Protein AF-A0A4Y2S931-F1 (afdb_monomer_lite)

Secondary structure (DSSP, 8-state):
-EE--BS-SS-EEETTEE-S-TT-BPPPEE--BT-EEEES--EEETTTTEEEPPEEEE---B-TTSPBP-B-TTS------TT----HHHHHHHHHHHHHHHHHHHHHHHHHHHHHHHHHHHHHHHHHHHHHHHHHHHHHHHHHHHHHHHHHHTS---HHHHHHHHHHHHHHHHHHHHHHHHHHHHHHHHHHHHHHHHHHHHHHHHHHHHHHHHHHHHHHHHHHHHHHHHHHHHHHHHHHHHHHHHHHHHHHHHHHHHHHHHHHHHHHHHHHHHHHHHHHHHHHHHHHHHHHHHHHHHHHHHHHHHHHHHHHHHHHHHHHHHHHHHTT--

InterPro domains:
  IPR000253 Forkhead-associated (FHA) domain [PF00498] (1-40)
  IPR000253 Forkhead-associated (FHA) domain [PS50006] (1-19)
  IPR008984 SMAD/FHA domain superfamily [SSF49879] (1-45)
  IPR051176 Centrosomal and Immune Signaling Modulators [PTHR15715] (1-301)
  IPR060406 SLMAP-like, first coiled-coil [PF27557] (89-156)
  IPR060407 Sarcolemmal membrane-associated protein, first coiled-coil [cd21911] (89-151)

Sequence (330 aa):
FYLQDTKSSNGTFVNNQRLSKSSEESPPREVCSGDIVQFGVDVVENSRKVVHGCIVATLKLYLPDGKEAKASPTTAVVPLSPETSISSQELYQLSQYLQEALHREQILENKLGTLQKVVANTQDESDIGWKALIEEDRLLSRIETLESQLQTCGKNVTEEKLKDDVLKLQEDKDKYQMAAKESLRKILQEKLEAIRKVQELENSLSNTENESSHLLEANQKKEQEILLLLEKASEHEKEISNLTKKLQEVEEKYLDLQSQNAEEKLTLENNAEEMRKEEQILSTKIEALKAENDFAKEQLSAMKGNKAVLLLLVYNYNLHHLFFLFDNLK

Foldseek 3Di:
DWDKDPQAQQFKDKQNHTQDPHRDIGDTDDDFQFIKIKAGQWDQDPVPRDIDHIDIDGDFDADPVRHTGDHDPVRDPDDDDPPPDPPPVNVVVVVVVVVVVVVVVVVVVVVVVVVVVVVVVVVVVVVVVVVVVVVVVVVVVVVVVVVVVVVVVVDPDDPVNVVVVVVVVVVVVVVVVVVVVVVVVVVVVVVVVVVVVVVVVVVVVVVVVVVVVVVVVVVVVVVVVVVVVVVVVVVVVVVVVVVVVVVVVVVVVVVVVVVVVVVVVVVVVVVVVVVVVVVVVVVVVVVVVVVVVVVVVVVVVVVVVVVVVVVVVVVVVVVVVVVVVVVPPD

Structure (mmCIF, N/CA/C/O backbone):
data_AF-A0A4Y2S931-F1
#
_entry.id   AF-A0A4Y2S931-F1
#
loop_
_atom_site.group_PDB
_atom_site.id
_atom_site.type_symbol
_atom_site.label_atom_id
_atom_site.label_alt_id
_atom_site.label_comp_id
_atom_site.label_asym_id
_atom_site.label_entity_id
_atom_site.label_seq_id
_atom_site.pdbx_PDB_ins_code
_atom_site.Cartn_x
_atom_site.Cartn_y
_atom_site.Cartn_z
_atom_site.occupancy
_atom_site.B_iso_or_equiv
_atom_site.auth_seq_id
_atom_site.auth_comp_id
_atom_site.auth_asym_id
_atom_site.auth_atom_id
_atom_site.pdbx_PDB_model_num
ATOM 1 N N . PHE A 1 1 ? -11.048 3.647 -33.768 1.00 89.81 1 PHE A N 1
ATOM 2 C CA . PHE A 1 1 ? -11.351 2.391 -33.045 1.00 89.81 1 PHE A CA 1
ATOM 3 C C . PHE A 1 1 ? -12.646 2.600 -32.284 1.00 89.81 1 PHE A C 1
ATOM 5 O O . PHE A 1 1 ? -12.948 3.745 -31.974 1.00 89.81 1 PHE A O 1
ATOM 12 N N . TYR A 1 2 ? -13.413 1.546 -32.004 1.00 91.62 2 TYR A N 1
ATOM 13 C CA . TYR A 1 2 ? -14.693 1.674 -31.302 1.00 91.62 2 TYR A CA 1
ATOM 14 C C . TYR A 1 2 ? -14.755 0.732 -30.105 1.00 91.62 2 TYR A C 1
ATOM 16 O O . TYR A 1 2 ? -14.261 -0.391 -30.179 1.00 91.62 2 TYR A O 1
ATOM 24 N N . LEU A 1 3 ? -15.379 1.200 -29.027 1.00 92.56 3 LEU A N 1
ATOM 25 C CA . LEU A 1 3 ? -15.727 0.417 -27.850 1.00 92.56 3 LEU A CA 1
ATOM 26 C C . LEU A 1 3 ? -17.250 0.399 -27.703 1.00 92.56 3 LEU A C 1
ATOM 28 O O . LEU A 1 3 ? -17.909 1.427 -27.862 1.00 92.56 3 LEU A O 1
ATOM 32 N N . GLN A 1 4 ? -17.807 -0.770 -27.406 1.00 93.75 4 GLN A N 1
ATOM 33 C CA . GLN A 1 4 ? -19.241 -0.951 -27.222 1.00 93.75 4 GLN A CA 1
ATOM 34 C C . GLN A 1 4 ? -19.497 -1.786 -25.968 1.00 93.75 4 GLN A C 1
ATOM 36 O O . GLN A 1 4 ? -18.900 -2.849 -25.792 1.00 93.75 4 GLN A O 1
ATOM 41 N N . ASP A 1 5 ? -20.388 -1.305 -25.105 1.00 94.31 5 ASP A N 1
ATOM 42 C CA . ASP A 1 5 ? -20.883 -2.066 -23.965 1.00 94.31 5 ASP A CA 1
ATOM 43 C C . ASP A 1 5 ? -21.939 -3.071 -24.441 1.00 94.31 5 ASP A C 1
ATOM 45 O O . ASP A 1 5 ? -22.955 -2.690 -25.025 1.00 94.31 5 ASP A O 1
ATOM 49 N N . THR A 1 6 ? -21.707 -4.355 -24.176 1.00 92.50 6 THR A N 1
ATOM 50 C CA . THR A 1 6 ? -22.569 -5.472 -24.586 1.00 92.50 6 THR A CA 1
ATOM 51 C C . THR A 1 6 ? -23.492 -5.936 -23.452 1.00 92.50 6 THR A C 1
ATOM 53 O O . THR A 1 6 ? -23.563 -7.122 -23.138 1.00 92.50 6 THR A O 1
ATOM 56 N N . LYS A 1 7 ? -24.242 -4.996 -22.854 1.00 90.94 7 LYS A N 1
ATOM 57 C CA . LYS A 1 7 ? -25.203 -5.231 -21.751 1.00 90.94 7 LYS A CA 1
ATOM 58 C C . LYS A 1 7 ? -24.528 -5.637 -20.440 1.00 90.94 7 LYS A C 1
ATOM 60 O O . LYS A 1 7 ? -24.978 -6.548 -19.744 1.00 90.94 7 LYS A O 1
ATOM 65 N N . SER A 1 8 ? -23.456 -4.944 -20.080 1.00 90.50 8 SER A N 1
ATOM 66 C CA . SER A 1 8 ? -22.733 -5.186 -18.837 1.00 90.50 8 SER A CA 1
ATOM 67 C C . SER A 1 8 ? -23.596 -4.874 -17.601 1.00 90.50 8 SER A C 1
ATOM 69 O O . SER A 1 8 ? -24.366 -3.907 -17.555 1.00 90.50 8 SER A O 1
ATOM 71 N N . SER A 1 9 ? -23.474 -5.697 -16.555 1.00 88.19 9 SER A N 1
ATOM 72 C CA . SER A 1 9 ? -24.226 -5.498 -15.307 1.00 88.19 9 SER A CA 1
ATOM 73 C C . SER A 1 9 ? -23.693 -4.307 -14.500 1.00 88.19 9 SER A C 1
ATOM 75 O O . SER A 1 9 ? -24.480 -3.505 -13.997 1.00 88.19 9 SER A O 1
ATOM 77 N N . ASN A 1 10 ? -22.363 -4.152 -14.445 1.00 89.44 10 ASN A N 1
ATOM 78 C CA . ASN A 1 10 ? -21.678 -3.121 -13.653 1.00 89.44 10 ASN A CA 1
ATOM 79 C C . ASN A 1 10 ? -21.196 -1.910 -14.479 1.00 89.44 10 ASN A C 1
ATOM 81 O O . ASN A 1 10 ? -20.622 -0.984 -13.914 1.00 89.44 10 ASN A O 1
ATOM 85 N N . GLY A 1 11 ? -21.479 -1.867 -15.786 1.00 91.25 11 GLY A N 1
ATOM 86 C CA . GLY A 1 11 ? -21.162 -0.737 -16.663 1.00 91.25 11 GLY A CA 1
ATOM 87 C C . GLY A 1 11 ? -19.747 -0.748 -17.247 1.00 91.25 11 GLY A C 1
ATOM 88 O O . GLY A 1 11 ? -18.795 -1.195 -16.611 1.00 91.25 11 GLY A O 1
ATOM 89 N N . THR A 1 12 ? -19.622 -0.181 -18.445 1.00 93.38 12 THR A N 1
ATOM 90 C CA . THR A 1 12 ? -18.352 0.199 -19.081 1.00 93.38 12 THR A CA 1
ATOM 91 C C . THR A 1 12 ? -18.216 1.718 -19.103 1.00 93.38 12 THR A C 1
ATOM 93 O O . THR A 1 12 ? -19.187 2.433 -19.381 1.00 93.38 12 THR A O 1
ATOM 96 N N . PHE A 1 13 ? -17.013 2.218 -18.834 1.00 92.94 13 PHE A N 1
ATOM 97 C CA . PHE A 1 13 ? -16.705 3.641 -18.758 1.00 92.94 13 PHE A CA 1
ATOM 98 C C . PHE A 1 13 ? -15.506 3.982 -19.645 1.00 92.94 13 PHE A C 1
ATOM 100 O O . PHE A 1 13 ? -14.562 3.201 -19.745 1.00 92.94 13 PHE A O 1
ATOM 107 N N . VAL A 1 14 ? -15.536 5.166 -20.253 1.00 91.31 14 VAL A N 1
ATOM 108 C CA . VAL A 1 14 ? -14.416 5.761 -20.995 1.00 91.31 14 VAL A CA 1
ATOM 109 C C . VAL A 1 14 ? -14.199 7.168 -20.448 1.00 91.31 14 VAL A C 1
ATOM 111 O O . VAL A 1 14 ? -15.134 7.964 -20.451 1.00 91.31 14 VAL A O 1
ATOM 114 N N . ASN A 1 15 ? -13.003 7.475 -19.946 1.00 87.00 15 ASN A N 1
ATOM 115 C CA . ASN A 1 15 ? -12.648 8.753 -19.314 1.00 87.00 15 ASN A CA 1
ATOM 116 C C . ASN A 1 15 ? -13.684 9.195 -18.259 1.00 87.00 15 ASN A C 1
ATOM 118 O O . ASN A 1 15 ? -14.212 10.305 -18.305 1.00 87.00 15 ASN A O 1
ATOM 122 N N . ASN A 1 16 ? -14.019 8.285 -17.336 1.00 86.19 16 ASN A N 1
ATOM 123 C CA . ASN A 1 16 ? -15.041 8.447 -16.290 1.00 86.19 16 ASN A CA 1
ATOM 124 C C . ASN A 1 16 ? -16.485 8.667 -16.788 1.00 86.19 16 ASN A C 1
ATOM 126 O O . ASN A 1 16 ? -17.383 8.916 -15.983 1.00 86.19 16 ASN A O 1
ATOM 130 N N . GLN A 1 17 ? -16.755 8.526 -18.089 1.00 86.12 17 GLN A N 1
ATOM 131 C CA . GLN A 1 17 ? -18.100 8.604 -18.653 1.00 86.12 17 GLN A CA 1
ATOM 132 C C . GLN A 1 17 ? -18.664 7.205 -18.917 1.00 86.12 17 GLN A C 1
ATOM 134 O O . GLN A 1 17 ? -18.094 6.424 -19.677 1.00 86.12 17 GLN A O 1
ATOM 139 N N . ARG A 1 18 ? -19.814 6.891 -18.310 1.00 91.44 18 ARG A N 1
ATOM 140 C CA . ARG A 1 18 ? -20.510 5.610 -18.502 1.00 91.44 18 ARG A CA 1
ATOM 141 C C . ARG A 1 18 ? -21.154 5.531 -19.891 1.00 91.44 18 ARG A C 1
ATOM 143 O O . ARG A 1 18 ? -21.838 6.469 -20.293 1.00 91.44 18 ARG A O 1
ATOM 150 N N . LEU A 1 19 ? -20.980 4.406 -20.588 1.00 89.31 19 LEU A N 1
ATOM 151 C CA . LEU A 1 19 ? -21.460 4.227 -21.967 1.00 89.31 19 LEU A CA 1
ATOM 152 C C . LEU A 1 19 ? -22.959 3.900 -22.084 1.00 89.31 19 LEU A C 1
ATOM 154 O O . LEU A 1 19 ? -23.612 4.353 -23.023 1.00 89.31 19 LEU A O 1
ATOM 158 N N . SER A 1 20 ? -23.516 3.126 -21.152 1.00 90.19 20 SER A N 1
ATOM 159 C CA . SER A 1 20 ? -24.940 2.755 -21.116 1.00 90.19 20 SER A CA 1
ATOM 160 C C . SER A 1 20 ? -25.436 2.536 -19.685 1.00 90.19 20 SER A C 1
ATOM 162 O O . SER A 1 20 ? -24.660 2.520 -18.723 1.00 90.19 20 SER A O 1
ATOM 164 N N . LYS A 1 21 ? -26.757 2.400 -19.517 1.00 87.25 21 LYS A N 1
ATOM 165 C CA . LYS A 1 21 ? -27.347 1.963 -18.245 1.00 87.25 21 LYS A CA 1
ATOM 166 C C . LYS A 1 21 ? -27.085 0.471 -18.025 1.00 87.25 21 LYS A C 1
ATOM 168 O O . LYS A 1 21 ? -26.694 -0.258 -18.931 1.00 87.25 21 LYS A O 1
ATOM 173 N N . SER A 1 22 ? -27.293 0.013 -16.794 1.00 86.88 22 SER A N 1
ATOM 174 C CA . SER A 1 22 ? -27.036 -1.380 -16.420 1.00 86.88 22 SER A CA 1
ATOM 175 C C . SER A 1 22 ? -27.879 -2.340 -17.260 1.00 86.88 22 SER A C 1
ATOM 177 O O . SER A 1 22 ? -29.086 -2.151 -17.369 1.00 86.88 22 SER A O 1
ATOM 179 N N . SER A 1 23 ? -27.253 -3.395 -17.789 1.00 86.88 23 SER A N 1
ATOM 180 C CA . SER A 1 23 ? -27.890 -4.403 -18.656 1.00 86.88 23 SER A CA 1
ATOM 181 C C . SER A 1 23 ? -28.460 -3.867 -19.982 1.00 86.88 23 SER A C 1
ATOM 183 O O . SER A 1 23 ? -29.235 -4.561 -20.641 1.00 86.88 23 SER A O 1
ATOM 185 N N . GLU A 1 24 ? -28.061 -2.663 -20.407 1.00 88.56 24 GLU A N 1
ATOM 186 C CA . GLU A 1 24 ? -28.399 -2.089 -21.714 1.00 88.56 24 GLU A CA 1
ATOM 187 C C . GLU A 1 24 ? -27.163 -2.035 -22.620 1.00 88.56 24 GLU A C 1
ATOM 189 O O . GLU A 1 24 ? -26.045 -1.775 -22.173 1.00 88.56 24 GLU A O 1
ATOM 194 N N . GLU A 1 25 ? -27.368 -2.278 -23.913 1.00 91.31 25 GLU A N 1
ATOM 195 C CA . GLU A 1 25 ? -26.305 -2.221 -24.918 1.00 91.31 25 GLU A CA 1
ATOM 196 C C . GLU A 1 25 ? -26.029 -0.762 -25.294 1.00 91.31 25 GLU A C 1
ATOM 198 O O . GLU A 1 25 ? -26.966 -0.008 -25.570 1.00 91.31 25 GLU A O 1
ATOM 203 N N . SER A 1 26 ? -24.761 -0.344 -25.296 1.00 91.88 26 SER A N 1
ATOM 204 C CA . SER A 1 26 ? -24.409 1.012 -25.729 1.00 91.88 26 SER A CA 1
ATOM 205 C C . SER A 1 26 ? -24.332 1.092 -27.256 1.00 91.88 26 SER A C 1
ATOM 207 O O . SER A 1 26 ? -24.018 0.095 -27.911 1.00 91.88 26 SER A O 1
ATOM 209 N N . PRO A 1 27 ? -24.529 2.278 -27.861 1.00 91.00 27 PRO A N 1
ATOM 210 C CA . PRO A 1 27 ? -24.057 2.502 -29.221 1.00 91.00 27 PRO A CA 1
ATOM 211 C C . PRO A 1 27 ? -22.518 2.380 -29.279 1.00 91.00 27 PRO A C 1
ATOM 213 O O . PRO A 1 27 ? -21.851 2.618 -28.262 1.00 91.00 27 PRO A O 1
ATOM 216 N N . PRO A 1 28 ? -21.932 2.042 -30.444 1.00 91.50 28 PRO A N 1
ATOM 217 C CA . PRO A 1 28 ? -20.484 2.059 -30.630 1.00 91.50 28 PRO A CA 1
ATOM 218 C C . PRO A 1 28 ? -19.915 3.458 -30.372 1.00 91.50 28 PRO A C 1
ATOM 220 O O . PRO A 1 28 ? -20.278 4.425 -31.046 1.00 91.50 28 PRO A O 1
ATOM 223 N N . ARG A 1 29 ? -19.019 3.575 -29.391 1.00 87.56 29 ARG A N 1
ATOM 224 C CA . ARG A 1 29 ? -18.346 4.825 -29.029 1.00 87.56 29 ARG A CA 1
ATOM 225 C C . ARG A 1 29 ? -16.944 4.838 -29.617 1.00 87.56 29 ARG A C 1
ATOM 227 O O . ARG A 1 29 ? -16.193 3.886 -29.434 1.00 87.56 29 ARG A O 1
ATOM 234 N N . GLU A 1 30 ? -16.590 5.902 -30.328 1.00 89.44 30 GLU A N 1
ATOM 235 C CA . GLU A 1 30 ? -15.223 6.074 -30.822 1.00 89.44 30 GLU A CA 1
ATOM 236 C C . GLU A 1 30 ? -14.258 6.292 -29.649 1.00 89.44 30 GLU A C 1
ATOM 238 O O . GLU A 1 30 ? -14.567 7.052 -28.730 1.00 89.44 30 GLU A O 1
ATOM 243 N N . VAL A 1 31 ? -13.117 5.602 -29.685 1.00 89.44 31 VAL A N 1
ATOM 244 C CA . VAL A 1 31 ? -12.053 5.681 -28.676 1.00 89.44 31 VAL A CA 1
ATOM 245 C C . VAL A 1 31 ? -10.710 5.994 -29.331 1.00 89.44 31 VAL A C 1
ATOM 247 O O . VAL A 1 31 ? -10.429 5.561 -30.458 1.00 89.44 31 VAL A O 1
ATOM 250 N N . CYS A 1 32 ? -9.886 6.733 -28.597 1.00 88.75 32 CYS A N 1
ATOM 251 C CA . CYS A 1 32 ? -8.588 7.247 -29.010 1.00 88.75 32 CYS A CA 1
ATOM 252 C C . CYS A 1 32 ? -7.451 6.606 -28.204 1.00 88.75 32 CYS A C 1
ATOM 254 O O . CYS A 1 32 ? -7.659 6.058 -27.119 1.00 88.75 32 CYS A O 1
ATOM 256 N N . SER A 1 33 ? -6.227 6.664 -28.741 1.00 86.69 33 SER A N 1
ATOM 257 C CA . SER A 1 33 ? -5.059 6.208 -27.980 1.00 86.69 33 SER A CA 1
ATOM 258 C C . SER A 1 33 ? -4.867 7.136 -26.772 1.00 86.69 33 SER A C 1
ATOM 260 O O . SER A 1 33 ? -4.996 8.357 -26.897 1.00 86.69 33 SER A O 1
ATOM 262 N N . GLY A 1 34 ? -4.622 6.566 -25.593 1.00 84.50 34 GLY A N 1
ATOM 263 C CA . GLY A 1 34 ? -4.528 7.280 -24.317 1.00 84.50 34 GLY A CA 1
ATOM 264 C C . GLY A 1 34 ? -5.840 7.420 -23.533 1.00 84.50 34 GLY A C 1
ATOM 265 O O . GLY A 1 34 ? -5.810 7.947 -22.422 1.00 84.50 34 GLY A O 1
ATOM 266 N N . ASP A 1 35 ? -6.978 6.946 -24.055 1.00 89.19 35 ASP A N 1
ATOM 267 C CA . ASP A 1 35 ? -8.227 6.912 -23.282 1.00 89.19 35 ASP A CA 1
ATOM 268 C C . ASP A 1 35 ? -8.133 5.920 -22.111 1.00 89.19 35 ASP A C 1
ATOM 270 O O . ASP A 1 35 ? -7.572 4.827 -22.242 1.00 89.19 35 ASP A O 1
ATOM 274 N N . ILE A 1 36 ? -8.715 6.290 -20.968 1.00 90.62 36 ILE A N 1
ATOM 275 C CA . ILE A 1 36 ? -8.835 5.423 -19.792 1.00 90.62 36 ILE A CA 1
ATOM 276 C C . ILE A 1 36 ? -10.174 4.700 -19.872 1.00 90.62 36 ILE A C 1
ATOM 278 O O . ILE A 1 36 ? -11.231 5.329 -19.834 1.00 90.62 36 ILE A O 1
ATOM 282 N N . VAL A 1 37 ? -10.137 3.376 -19.961 1.00 93.19 37 VAL A N 1
ATOM 283 C CA . VAL A 1 37 ? -11.324 2.524 -19.932 1.00 93.19 37 VAL A CA 1
ATOM 284 C C . VAL A 1 37 ? -11.447 1.828 -18.590 1.00 93.19 37 VAL A C 1
ATOM 286 O O . VAL A 1 37 ? -10.463 1.342 -18.034 1.00 93.19 37 VAL A O 1
ATOM 289 N N . GLN A 1 38 ? -12.670 1.764 -18.080 1.00 93.19 38 GLN A N 1
ATOM 290 C CA . GLN A 1 38 ? -12.988 1.044 -16.857 1.00 93.19 38 GLN A CA 1
ATOM 291 C C . GLN A 1 38 ? -14.138 0.069 -17.109 1.00 93.19 38 GLN A C 1
ATOM 293 O O . GLN A 1 38 ? -15.177 0.437 -17.660 1.00 93.19 38 GLN A O 1
ATOM 298 N N . PHE A 1 39 ? -13.953 -1.179 -16.686 1.00 93.50 39 PHE A N 1
ATOM 299 C CA . PHE A 1 39 ? -14.961 -2.230 -16.748 1.00 93.50 39 PHE A CA 1
ATOM 300 C C . PHE A 1 39 ? -15.417 -2.578 -15.333 1.00 93.50 39 PHE A C 1
ATOM 302 O O . PHE A 1 39 ? -14.661 -3.135 -14.533 1.00 93.50 39 PHE A O 1
ATOM 309 N N . GLY A 1 40 ? -16.677 -2.263 -15.043 1.00 89.50 40 GLY A N 1
ATOM 310 C CA . GLY A 1 40 ? -17.296 -2.443 -13.740 1.00 89.50 40 GLY A CA 1
ATOM 311 C C . GLY A 1 40 ? -16.980 -1.335 -12.736 1.00 89.50 40 GLY A C 1
ATOM 312 O O . GLY A 1 40 ? -16.290 -0.360 -13.024 1.00 89.50 40 GLY A O 1
ATOM 313 N N . VAL A 1 41 ? -17.506 -1.508 -11.529 1.00 88.88 41 VAL A N 1
ATOM 314 C CA . VAL A 1 41 ? -17.242 -0.674 -10.351 1.00 88.88 41 VAL A CA 1
ATOM 315 C C . VAL A 1 41 ? -16.862 -1.592 -9.199 1.00 88.88 41 VAL A C 1
ATOM 317 O O . VAL A 1 41 ? -17.262 -2.758 -9.204 1.00 88.88 41 VAL A O 1
ATOM 320 N N . ASP A 1 42 ? -16.102 -1.086 -8.235 1.00 88.31 42 ASP A N 1
ATOM 321 C CA . ASP A 1 42 ? -15.714 -1.875 -7.068 1.00 88.31 42 ASP A CA 1
ATOM 322 C C . ASP A 1 42 ? -16.957 -2.281 -6.268 1.00 88.31 42 ASP A C 1
ATOM 324 O O . ASP A 1 42 ? -17.793 -1.444 -5.911 1.00 88.31 42 ASP A O 1
ATOM 328 N N . VAL A 1 43 ? -17.087 -3.579 -5.988 1.00 84.25 43 VAL A N 1
ATOM 329 C CA . VAL A 1 43 ? -18.214 -4.130 -5.227 1.00 84.25 43 VAL A CA 1
ATOM 330 C C . VAL A 1 43 ? -17.704 -4.689 -3.909 1.00 84.25 43 VAL A C 1
ATOM 332 O O . VAL A 1 43 ? -16.873 -5.595 -3.880 1.00 84.25 43 VAL A O 1
ATOM 335 N N . VAL A 1 44 ? -18.240 -4.176 -2.803 1.00 80.31 44 VAL A N 1
ATOM 336 C CA . VAL A 1 44 ? -17.935 -4.668 -1.455 1.00 80.31 44 VAL A CA 1
ATOM 337 C C . VAL A 1 44 ? -18.954 -5.739 -1.066 1.00 80.31 44 VAL A C 1
ATOM 339 O O . VAL A 1 44 ? -20.145 -5.459 -0.924 1.00 80.31 44 VAL A O 1
ATOM 342 N N . GLU A 1 45 ? -18.502 -6.980 -0.884 1.00 81.69 45 GLU A N 1
ATOM 343 C CA . GLU A 1 45 ? -19.356 -8.081 -0.434 1.00 81.69 45 GLU A CA 1
ATOM 344 C C . GLU A 1 45 ? -19.474 -8.055 1.104 1.00 81.69 45 GLU A C 1
ATOM 346 O O . GLU A 1 45 ? -18.575 -8.492 1.832 1.00 81.69 45 GLU A O 1
ATOM 351 N N . ASN A 1 46 ? -20.604 -7.546 1.614 1.00 71.75 46 ASN A N 1
ATOM 352 C CA . ASN A 1 46 ? -20.854 -7.356 3.055 1.00 71.75 46 ASN A CA 1
ATOM 353 C C . ASN A 1 46 ? -20.760 -8.644 3.895 1.00 71.75 46 ASN A C 1
ATOM 355 O O . ASN A 1 46 ? -20.496 -8.576 5.092 1.00 71.75 46 ASN A O 1
ATOM 359 N N . SER A 1 47 ? -20.964 -9.816 3.291 1.00 73.69 47 SER A N 1
ATOM 360 C CA . SER A 1 47 ? -20.938 -11.114 3.980 1.00 73.69 47 SER A CA 1
ATOM 361 C C . SER A 1 47 ? -19.524 -11.591 4.329 1.00 73.69 47 SER A C 1
ATOM 363 O O . SER A 1 47 ? -19.363 -12.362 5.272 1.00 73.69 47 SER A O 1
ATOM 365 N N . ARG A 1 48 ? -18.498 -11.147 3.588 1.00 69.44 48 ARG A N 1
ATOM 366 C CA . ARG A 1 48 ? -17.107 -11.612 3.752 1.00 69.44 48 ARG A CA 1
ATOM 367 C C . ARG A 1 48 ? -16.082 -10.490 3.919 1.00 69.44 48 ARG A C 1
ATOM 369 O O . ARG A 1 48 ? -14.909 -10.793 4.100 1.00 69.44 48 ARG A O 1
ATOM 376 N N . LYS A 1 49 ? -16.505 -9.218 3.880 1.00 75.31 49 LYS A N 1
ATOM 377 C CA . LYS A 1 49 ? -15.616 -8.037 3.860 1.00 75.31 49 LYS A CA 1
ATOM 378 C C . LYS A 1 49 ? -14.555 -8.115 2.748 1.00 75.31 49 LYS A C 1
ATOM 380 O O . LYS A 1 49 ? -13.429 -7.665 2.929 1.00 75.31 49 LYS A O 1
ATOM 385 N N . VAL A 1 50 ? -14.914 -8.698 1.605 1.00 77.19 50 VAL A N 1
ATOM 386 C CA . VAL A 1 50 ? -14.039 -8.795 0.430 1.00 77.19 50 VAL A CA 1
ATOM 387 C C . VAL A 1 50 ? -14.486 -7.756 -0.592 1.00 77.19 50 VAL A C 1
ATOM 389 O O . VAL A 1 50 ? -15.681 -7.629 -0.862 1.00 77.19 50 VAL A O 1
ATOM 392 N N . VAL A 1 51 ? -13.529 -7.005 -1.137 1.00 81.75 51 VAL A N 1
ATOM 393 C CA . VAL A 1 51 ? -13.761 -6.048 -2.224 1.00 81.75 51 VAL A CA 1
ATOM 394 C C . VAL A 1 51 ? -13.384 -6.716 -3.538 1.00 81.75 51 VAL A C 1
ATOM 396 O O . VAL A 1 51 ? -12.242 -7.134 -3.720 1.00 81.75 51 VAL A O 1
ATOM 399 N N . HIS A 1 52 ? -14.346 -6.818 -4.449 1.00 85.25 52 HIS A N 1
ATOM 400 C CA . HIS A 1 52 ? -14.105 -7.241 -5.824 1.00 85.25 52 HIS A CA 1
ATOM 401 C C . HIS A 1 52 ? -13.818 -5.990 -6.652 1.00 85.25 52 HIS A C 1
ATOM 403 O O . HIS A 1 52 ? -14.711 -5.165 -6.850 1.00 85.25 52 HIS A O 1
ATOM 409 N N . GLY A 1 53 ? -12.562 -5.830 -7.070 1.00 85.31 53 GLY A N 1
ATOM 410 C CA . GLY A 1 53 ? -12.104 -4.660 -7.818 1.00 85.31 53 GLY A CA 1
ATOM 411 C C . GLY A 1 53 ? -12.584 -4.645 -9.271 1.00 85.31 53 GLY A C 1
ATOM 412 O O . GLY A 1 53 ? -12.758 -5.693 -9.897 1.00 85.31 53 GLY A O 1
ATOM 413 N N . CYS A 1 54 ? -12.780 -3.448 -9.813 1.00 90.81 54 CYS A N 1
ATOM 414 C CA . CYS A 1 54 ? -13.004 -3.219 -11.235 1.00 90.81 54 CYS A CA 1
ATOM 415 C C . CYS A 1 54 ? -11.692 -3.246 -12.037 1.00 90.81 54 CYS A C 1
ATOM 417 O O . CYS A 1 54 ? -10.591 -3.188 -11.488 1.00 90.81 54 CYS A O 1
ATOM 419 N N . ILE A 1 55 ? -11.804 -3.347 -13.363 1.00 92.75 55 ILE A N 1
ATOM 420 C CA . ILE A 1 55 ? -10.645 -3.292 -14.262 1.00 92.75 55 ILE A CA 1
ATOM 421 C C . ILE A 1 55 ? -10.519 -1.868 -14.783 1.00 92.75 55 ILE A C 1
ATOM 423 O O . ILE A 1 55 ? -11.450 -1.378 -15.415 1.00 92.75 55 ILE A O 1
ATOM 427 N N . VAL A 1 56 ? -9.361 -1.240 -14.584 1.00 92.19 56 VAL A N 1
ATOM 428 C CA . VAL A 1 56 ? -9.021 0.069 -15.158 1.00 92.19 56 VAL A CA 1
ATOM 429 C C . VAL A 1 56 ? -7.799 -0.098 -16.057 1.00 92.19 56 VAL A C 1
ATOM 431 O O . VAL A 1 56 ? -6.789 -0.655 -15.631 1.00 92.19 56 VAL A O 1
ATOM 434 N N . ALA A 1 57 ? -7.889 0.356 -17.306 1.00 91.94 57 ALA A N 1
ATOM 435 C CA . ALA A 1 57 ? -6.829 0.210 -18.298 1.00 91.94 57 ALA A CA 1
ATOM 436 C C . ALA A 1 57 ? -6.706 1.448 -19.194 1.00 91.94 57 ALA A C 1
ATOM 438 O O . ALA A 1 57 ? -7.689 2.122 -19.485 1.00 91.94 57 ALA A O 1
ATOM 439 N N . THR A 1 58 ? -5.496 1.716 -19.680 1.00 91.81 58 THR A N 1
ATOM 440 C CA . THR A 1 58 ? -5.235 2.756 -20.686 1.00 91.81 58 THR A CA 1
ATOM 441 C C . THR A 1 58 ? -5.154 2.121 -22.069 1.00 91.81 58 THR A C 1
ATOM 443 O O . THR A 1 58 ? -4.412 1.157 -22.270 1.00 91.81 58 THR A O 1
ATOM 446 N N . LEU A 1 59 ? -5.890 2.658 -23.040 1.00 90.12 59 LEU A N 1
ATOM 447 C CA . LEU A 1 59 ? -5.870 2.161 -24.413 1.00 90.12 59 LEU A CA 1
ATOM 448 C C . LEU A 1 59 ? -4.619 2.635 -25.159 1.00 90.12 59 LEU A C 1
ATOM 450 O O . LEU A 1 59 ? -4.320 3.825 -25.181 1.00 90.12 59 LEU A O 1
ATOM 454 N N . LYS A 1 60 ? -3.934 1.709 -25.837 1.00 89.69 60 LYS A N 1
ATOM 455 C CA . LYS A 1 60 ? -2.946 2.011 -26.882 1.00 89.69 60 LYS A CA 1
ATOM 456 C C . LYS A 1 60 ? -3.408 1.404 -28.195 1.00 89.69 60 LYS A C 1
ATOM 458 O O . LYS A 1 60 ? -3.619 0.195 -28.272 1.00 89.69 60 LYS A O 1
ATOM 463 N N . LEU A 1 61 ? -3.606 2.240 -29.206 1.00 88.25 61 LEU A N 1
ATOM 464 C CA . LEU A 1 61 ? -4.271 1.849 -30.446 1.00 88.25 61 LEU A CA 1
ATOM 465 C C . LEU A 1 61 ? -3.345 2.085 -31.639 1.00 88.25 61 LEU A C 1
ATOM 467 O O . LEU A 1 61 ? -2.892 3.204 -31.848 1.00 88.25 61 LEU A O 1
ATOM 471 N N . TYR A 1 62 ? -3.101 1.050 -32.445 1.00 87.88 62 TYR A N 1
ATOM 472 C CA . TYR A 1 62 ? -2.188 1.099 -33.593 1.00 87.88 62 TYR A CA 1
ATOM 473 C C . TYR A 1 62 ? -2.926 0.785 -34.889 1.00 87.88 62 TYR A C 1
ATOM 475 O O . TYR A 1 62 ? -3.621 -0.226 -34.986 1.00 87.88 62 TYR A O 1
ATOM 483 N N . LEU A 1 63 ? -2.777 1.651 -35.886 1.00 87.19 63 LEU A N 1
ATOM 484 C CA . LEU A 1 63 ? -3.307 1.444 -37.228 1.00 87.19 63 LEU A CA 1
ATOM 485 C C . LEU A 1 63 ? -2.563 0.291 -37.940 1.00 87.19 63 LEU A C 1
ATOM 487 O O . LEU A 1 63 ? -1.449 -0.060 -37.544 1.00 87.19 63 LEU A O 1
ATOM 491 N N . PRO A 1 64 ? -3.137 -0.302 -39.009 1.00 85.62 64 PRO A N 1
ATOM 492 C CA . PRO A 1 64 ? -2.499 -1.400 -39.751 1.00 85.62 64 PRO A CA 1
ATOM 493 C C . PRO A 1 64 ? -1.125 -1.064 -40.355 1.00 85.62 64 PRO A C 1
ATOM 495 O O . PRO A 1 64 ? -0.381 -1.969 -40.714 1.00 85.62 64 PRO A O 1
ATOM 498 N N . ASP A 1 65 ? -0.789 0.222 -40.471 1.00 83.56 65 ASP A N 1
ATOM 499 C CA . ASP A 1 65 ? 0.512 0.725 -40.922 1.00 83.56 65 ASP A CA 1
ATOM 500 C C . ASP A 1 65 ? 1.560 0.819 -39.790 1.00 83.56 65 ASP A C 1
ATOM 502 O O . ASP A 1 65 ? 2.673 1.292 -40.018 1.00 83.56 65 ASP A O 1
ATOM 506 N N . GLY A 1 66 ? 1.215 0.379 -38.574 1.00 81.06 66 GLY A N 1
ATOM 507 C CA . GLY A 1 66 ? 2.078 0.400 -37.392 1.00 81.06 66 GLY A CA 1
ATOM 508 C C . GLY A 1 66 ? 2.141 1.750 -36.673 1.00 81.06 66 GLY A C 1
ATOM 509 O O . GLY A 1 66 ? 2.820 1.855 -35.651 1.00 81.06 66 GLY A O 1
ATOM 510 N N . LYS A 1 67 ? 1.442 2.784 -37.159 1.00 83.00 67 LYS A N 1
ATOM 511 C CA . LYS A 1 67 ? 1.408 4.100 -36.508 1.00 83.00 67 LYS A CA 1
ATOM 512 C C . LYS A 1 67 ? 0.351 4.140 -35.412 1.00 83.00 67 LYS A C 1
ATOM 514 O O . LYS A 1 67 ? -0.748 3.608 -35.564 1.00 83.00 67 LYS A O 1
ATOM 519 N N . GLU A 1 68 ? 0.672 4.799 -34.304 1.00 83.69 68 GLU A N 1
ATOM 520 C CA . GLU A 1 68 ? -0.291 5.014 -33.224 1.00 83.69 68 GLU A CA 1
ATOM 521 C C . GLU A 1 68 ? -1.436 5.926 -33.702 1.00 83.69 68 GLU A C 1
ATOM 523 O O . GLU A 1 68 ? -1.218 6.942 -34.368 1.00 83.69 68 GLU A O 1
ATOM 528 N N . ALA A 1 69 ? -2.674 5.533 -33.407 1.00 80.00 69 ALA A N 1
ATOM 529 C CA . ALA A 1 69 ? -3.865 6.299 -33.745 1.00 80.00 69 ALA A CA 1
ATOM 530 C C . ALA A 1 69 ? -3.934 7.595 -32.920 1.00 80.00 69 ALA A C 1
ATOM 532 O O . ALA A 1 69 ? -3.369 7.676 -31.832 1.00 80.00 69 ALA A O 1
ATOM 533 N N . LYS A 1 70 ? -4.639 8.614 -33.439 1.00 69.56 70 LYS A N 1
ATOM 534 C CA . LYS A 1 70 ? -4.710 9.961 -32.838 1.00 69.56 70 LYS A CA 1
ATOM 535 C C . LYS A 1 70 ? -4.958 9.906 -31.320 1.00 69.56 70 LYS A C 1
ATOM 537 O O . LYS A 1 70 ? -5.863 9.207 -30.862 1.00 69.56 70 LYS A O 1
ATOM 542 N N . ALA A 1 71 ? -4.153 10.663 -30.573 1.00 61.84 71 ALA A N 1
ATOM 543 C CA . ALA A 1 71 ? -4.258 10.778 -29.124 1.00 61.84 71 ALA A CA 1
ATOM 544 C C . ALA A 1 71 ? -5.516 11.561 -28.715 1.00 61.84 71 ALA A C 1
ATOM 546 O O . ALA A 1 71 ? -5.907 12.522 -29.383 1.00 61.84 71 ALA A O 1
ATOM 547 N N . SER A 1 72 ? -6.148 11.144 -27.619 1.00 54.00 72 SER A N 1
ATOM 548 C CA . SER A 1 72 ? -7.324 11.817 -27.060 1.00 54.00 72 SER A CA 1
ATOM 549 C C . SER A 1 72 ? -6.970 13.222 -26.538 1.00 54.00 72 SER A C 1
ATOM 551 O O . SER A 1 72 ? -6.028 13.344 -25.751 1.00 54.00 72 SER A O 1
ATOM 553 N N . PRO A 1 73 ? -7.707 14.294 -26.900 1.00 57.09 73 PRO A N 1
ATOM 554 C CA . PRO A 1 73 ? -7.435 15.646 -26.400 1.00 57.09 73 PRO A CA 1
ATOM 555 C C . PRO A 1 73 ? -7.703 15.801 -24.893 1.00 57.09 73 PRO A C 1
ATOM 557 O O . PRO A 1 73 ? -7.245 16.763 -24.289 1.00 57.09 73 PRO A O 1
ATOM 560 N N . THR A 1 74 ? -8.425 14.863 -24.272 1.00 51.47 74 THR A N 1
ATOM 561 C CA . THR A 1 74 ? -8.824 14.930 -22.856 1.00 51.47 74 THR A CA 1
ATOM 562 C C . THR A 1 74 ? -7.773 14.356 -21.896 1.00 51.47 74 THR A C 1
ATOM 564 O O . THR A 1 74 ? -7.812 14.665 -20.710 1.00 51.47 74 THR A O 1
ATOM 567 N N . THR A 1 75 ? -6.792 13.595 -22.397 1.00 45.94 75 THR A N 1
ATOM 568 C CA . THR A 1 75 ? -5.726 12.974 -21.576 1.00 45.94 75 THR A CA 1
ATOM 569 C C . THR A 1 75 ? -4.323 13.417 -22.006 1.00 45.94 75 THR A C 1
ATOM 571 O O . THR A 1 75 ? -3.317 12.876 -21.548 1.00 45.94 75 THR A O 1
ATOM 574 N N . ALA A 1 76 ? -4.226 14.413 -22.890 1.00 38.44 76 ALA A N 1
ATOM 575 C CA . ALA A 1 76 ? -2.945 14.975 -23.277 1.00 38.44 76 ALA A CA 1
ATOM 576 C C . ALA A 1 76 ? -2.349 15.755 -22.094 1.00 38.44 76 ALA A C 1
ATOM 578 O O . ALA A 1 76 ? -2.712 16.900 -21.830 1.00 38.44 76 ALA A O 1
ATOM 579 N N . VAL A 1 77 ? -1.364 15.157 -21.423 1.00 44.78 77 VAL A N 1
ATOM 580 C CA . VAL A 1 77 ? -0.241 15.935 -20.896 1.00 44.78 77 VAL A CA 1
ATOM 581 C C . VAL A 1 77 ? 0.430 16.534 -22.131 1.00 44.78 77 VAL A C 1
ATOM 583 O O . VAL A 1 77 ? 1.234 15.885 -22.796 1.00 44.78 77 VAL A O 1
ATOM 586 N N . VAL A 1 78 ? -0.027 17.721 -22.529 1.00 39.59 78 VAL A N 1
ATOM 587 C CA . VAL A 1 78 ? 0.474 18.433 -23.705 1.00 39.59 78 VAL A CA 1
ATOM 588 C C . VAL A 1 78 ? 1.957 18.746 -23.465 1.00 39.59 78 VAL A C 1
ATOM 590 O O . VAL A 1 78 ? 2.279 19.404 -22.472 1.00 39.59 78 VAL A O 1
ATOM 593 N N . PRO A 1 79 ? 2.878 18.299 -24.341 1.00 35.50 79 PRO A N 1
ATOM 594 C CA . PRO A 1 79 ? 4.243 18.805 -24.348 1.00 35.50 79 PRO A CA 1
ATOM 595 C C . PRO A 1 79 ? 4.175 20.305 -24.630 1.00 35.50 79 PRO A C 1
ATOM 597 O O . PRO A 1 79 ? 3.513 20.708 -25.583 1.00 35.50 79 PRO A O 1
ATOM 600 N N . LEU A 1 80 ? 4.825 21.118 -23.794 1.00 39.19 80 LEU A N 1
ATOM 601 C CA . LEU A 1 80 ? 4.825 22.577 -23.896 1.00 39.19 80 LEU A CA 1
ATOM 602 C C . LEU A 1 80 ? 5.068 23.056 -25.339 1.00 39.19 80 LEU A C 1
ATOM 604 O O . LEU A 1 80 ? 6.200 23.068 -25.819 1.00 39.19 80 LEU A O 1
ATOM 608 N N . SER A 1 81 ? 4.004 23.519 -25.994 1.00 36.97 81 SER A N 1
ATOM 609 C CA . SER A 1 81 ? 4.063 24.438 -27.129 1.00 36.97 81 SER A CA 1
ATOM 610 C C . SER A 1 81 ? 3.570 25.823 -26.682 1.00 36.97 81 SER A C 1
ATOM 612 O O . SER A 1 81 ? 2.612 25.888 -25.908 1.00 36.97 81 SER A O 1
ATOM 614 N N . PRO A 1 82 ? 4.173 26.937 -27.140 1.00 40.97 82 PRO A N 1
ATOM 615 C CA . PRO A 1 82 ? 4.130 28.232 -26.448 1.00 40.97 82 PRO A CA 1
ATOM 616 C C . PRO A 1 82 ? 2.849 29.066 -26.641 1.00 40.97 82 PRO A C 1
ATOM 618 O O . PRO A 1 82 ? 2.885 30.267 -26.391 1.00 40.97 82 PRO A O 1
ATOM 621 N N . GLU A 1 83 ? 1.733 28.487 -27.098 1.00 37.94 83 GLU A N 1
ATOM 622 C CA . GLU A 1 83 ? 0.584 29.278 -27.589 1.00 37.94 83 GLU A CA 1
ATOM 623 C C . GLU A 1 83 ? -0.776 29.009 -26.926 1.00 37.94 83 GLU A C 1
ATOM 625 O O . GLU A 1 83 ? -1.738 29.712 -27.220 1.00 37.94 83 GLU A O 1
ATOM 630 N N . THR A 1 84 ? -0.887 28.101 -25.954 1.00 44.69 84 THR A N 1
ATOM 631 C CA . THR A 1 84 ? -2.069 28.064 -25.069 1.00 44.69 84 THR A CA 1
ATOM 632 C C . THR A 1 84 ? -1.824 28.941 -23.849 1.00 44.69 84 THR A C 1
ATOM 634 O O . THR A 1 84 ? -1.514 28.461 -22.759 1.00 44.69 84 THR A O 1
ATOM 637 N N . SER A 1 85 ? -1.931 30.257 -24.035 1.00 48.47 85 SER A N 1
ATOM 638 C CA . SER A 1 85 ? -2.108 31.165 -22.908 1.00 48.47 85 SER A CA 1
ATOM 639 C C . SER A 1 85 ? -3.457 30.846 -22.265 1.00 48.47 85 SER A C 1
ATOM 641 O O . SER A 1 85 ? -4.509 31.033 -22.872 1.00 48.47 85 SER A O 1
ATOM 643 N N . ILE A 1 86 ? -3.432 30.325 -21.035 1.00 56.09 86 ILE A N 1
ATOM 644 C CA . ILE A 1 86 ? -4.622 30.294 -20.176 1.00 56.09 86 ILE A CA 1
ATOM 645 C C . ILE A 1 86 ? -5.195 31.710 -20.203 1.00 56.09 86 ILE A C 1
ATOM 647 O O . ILE A 1 86 ? -4.476 32.674 -19.909 1.00 56.09 86 ILE A O 1
ATOM 651 N N . SER A 1 87 ? -6.454 31.855 -20.617 1.00 71.50 87 SER A N 1
ATOM 652 C CA . SER A 1 87 ? -7.063 33.176 -20.703 1.00 71.50 87 SER A CA 1
ATOM 653 C C . SER A 1 87 ? -7.044 33.797 -19.307 1.00 71.50 87 SER A C 1
ATOM 655 O O . SER A 1 87 ? -7.429 33.156 -18.329 1.00 71.50 87 SER A O 1
ATOM 657 N N . SER A 1 88 ? -6.615 35.056 -19.188 1.00 72.50 88 SER A N 1
ATOM 658 C CA . SER A 1 88 ? -6.635 35.802 -17.915 1.00 72.50 88 SER A CA 1
ATOM 659 C C . SER A 1 88 ? -8.009 35.723 -17.221 1.00 72.50 88 SER A C 1
ATOM 661 O O . SER A 1 88 ? -8.107 35.697 -15.995 1.00 72.50 88 SER A O 1
ATOM 663 N N . GLN A 1 89 ? -9.076 35.583 -18.014 1.00 79.69 89 GLN A N 1
ATOM 664 C CA . GLN A 1 89 ? -10.440 35.375 -17.542 1.00 79.69 89 GLN A CA 1
ATOM 665 C C . GLN A 1 89 ? -10.651 34.015 -16.850 1.00 79.69 89 GLN A C 1
ATOM 667 O O . GLN A 1 89 ? -11.308 33.966 -15.814 1.00 79.69 89 GLN A O 1
ATOM 672 N N . GLU A 1 90 ? -10.079 32.928 -17.372 1.00 80.50 90 GLU A N 1
ATOM 673 C CA . GLU A 1 90 ? -10.165 31.586 -16.771 1.00 80.50 90 GLU A CA 1
ATOM 674 C C . GLU A 1 90 ? -9.368 31.516 -15.465 1.00 80.50 90 GLU A C 1
ATOM 676 O O . GLU A 1 90 ? -9.816 30.927 -14.482 1.00 80.50 90 GLU A O 1
ATOM 681 N N . LEU A 1 91 ? -8.215 32.189 -15.422 1.00 82.69 91 LEU A N 1
ATOM 682 C CA . LEU A 1 91 ? -7.378 32.272 -14.227 1.00 82.69 91 LEU A CA 1
ATOM 683 C C . LEU A 1 91 ? -8.067 33.089 -13.118 1.00 82.69 91 LEU A C 1
ATOM 685 O O . LEU A 1 91 ? -8.055 32.691 -11.951 1.00 82.69 91 LEU A O 1
ATOM 689 N N . TYR A 1 92 ? -8.744 34.185 -13.480 1.00 88.94 92 TYR A N 1
ATOM 690 C CA . TYR A 1 92 ? -9.566 34.963 -12.549 1.00 88.94 92 TYR A CA 1
ATOM 691 C C . TYR A 1 92 ? -10.775 34.167 -12.039 1.00 88.94 92 TYR A C 1
ATOM 693 O O . TYR A 1 92 ? -11.053 34.164 -10.840 1.00 88.94 92 TYR A O 1
ATOM 701 N N . GLN A 1 93 ? -11.465 33.444 -12.924 1.00 91.50 93 GLN A N 1
ATOM 702 C CA . GLN A 1 93 ? -12.602 32.604 -12.547 1.00 91.50 93 GLN A CA 1
ATOM 703 C C . GLN A 1 93 ? -12.182 31.470 -11.599 1.00 91.50 93 GLN A C 1
ATOM 705 O O . GLN A 1 93 ? -12.860 31.213 -10.604 1.00 91.50 93 GLN A O 1
ATOM 710 N N . LEU A 1 94 ? -11.030 30.840 -11.845 1.00 88.12 94 LEU A N 1
ATOM 711 C CA . LEU A 1 94 ? -10.464 29.838 -10.942 1.00 88.12 94 LEU A CA 1
ATOM 712 C C . LEU A 1 94 ? -10.100 30.442 -9.580 1.00 88.12 94 LEU A C 1
ATOM 714 O O . LEU A 1 94 ? -10.423 29.859 -8.546 1.00 88.12 94 LEU A O 1
ATOM 718 N N . SER A 1 95 ? -9.477 31.625 -9.566 1.00 91.81 95 SER A N 1
ATOM 719 C CA . SER A 1 95 ? -9.177 32.353 -8.328 1.00 91.81 95 SER A CA 1
ATOM 720 C C . SER A 1 95 ? -10.449 32.634 -7.521 1.00 91.81 95 SER A C 1
ATOM 722 O O . SER A 1 95 ? -10.471 32.413 -6.310 1.00 91.81 95 SER A O 1
ATOM 724 N N . GLN A 1 96 ? -11.534 33.031 -8.190 1.00 93.06 96 GLN A N 1
ATOM 725 C CA . GLN A 1 96 ? -12.826 33.268 -7.555 1.00 93.06 96 GLN A CA 1
ATOM 726 C C . GLN A 1 96 ? -13.422 31.991 -6.948 1.00 93.06 96 GLN A C 1
ATOM 728 O O . GLN A 1 96 ? -13.857 32.023 -5.796 1.00 93.06 96 GLN A O 1
ATOM 733 N N . TYR A 1 97 ? -13.404 30.862 -7.667 1.00 94.69 97 TYR A N 1
ATOM 734 C CA . TYR A 1 97 ? -13.876 29.586 -7.117 1.00 94.69 97 TYR A CA 1
ATOM 735 C C . TYR A 1 97 ? -13.053 29.128 -5.918 1.00 94.69 97 TYR A C 1
ATOM 737 O O . TYR A 1 97 ? -13.612 28.613 -4.952 1.00 94.69 97 TYR A O 1
ATOM 745 N N . LEU A 1 98 ? -11.740 29.352 -5.948 1.00 94.62 98 LEU A N 1
ATOM 746 C CA . LEU A 1 98 ? -10.852 28.974 -4.856 1.00 94.62 98 LEU A CA 1
ATOM 747 C C . LEU A 1 98 ? -11.111 29.823 -3.601 1.00 94.62 98 LEU A C 1
ATOM 749 O O . LEU A 1 98 ? -11.183 29.285 -2.499 1.00 94.62 98 LEU A O 1
ATOM 753 N N . GLN A 1 99 ? -11.344 31.129 -3.763 1.00 94.94 99 GLN A N 1
ATOM 754 C CA . GLN A 1 99 ? -11.752 32.012 -2.662 1.00 94.94 99 GLN A CA 1
ATOM 755 C C . GLN A 1 99 ? -13.130 31.639 -2.095 1.00 94.94 99 GLN A C 1
ATOM 757 O O . GLN A 1 99 ? -13.325 31.628 -0.880 1.00 94.94 99 GLN A O 1
ATOM 762 N N . GLU A 1 100 ? -14.090 31.297 -2.956 1.00 94.94 100 GLU A N 1
ATOM 763 C CA . GLU A 1 100 ? -15.424 30.879 -2.521 1.00 94.94 100 GLU A CA 1
ATOM 764 C C . GLU A 1 100 ? -15.390 29.527 -1.788 1.00 94.94 100 GLU A C 1
ATOM 766 O O . GLU A 1 100 ? -16.088 29.344 -0.788 1.00 94.94 100 GLU A O 1
ATOM 771 N N . ALA A 1 101 ? -14.556 28.591 -2.251 1.00 93.12 101 ALA A N 1
ATOM 772 C CA . ALA A 1 101 ? -14.316 27.316 -1.584 1.00 93.12 101 ALA A CA 1
ATOM 773 C C . ALA A 1 101 ? -13.702 27.522 -0.192 1.00 93.12 101 ALA A C 1
ATOM 775 O O . ALA A 1 101 ? -14.234 26.983 0.777 1.00 93.12 101 ALA A O 1
ATOM 776 N N . LEU A 1 102 ? -12.679 28.376 -0.076 1.00 96.06 102 LEU A N 1
ATOM 777 C CA . LEU A 1 102 ? -12.046 28.716 1.202 1.00 96.06 102 LEU A CA 1
ATOM 778 C C . LEU A 1 102 ? -13.042 29.359 2.182 1.00 96.06 102 LEU A C 1
ATOM 780 O O . LEU A 1 102 ? -13.089 29.015 3.362 1.00 96.06 102 LEU A O 1
ATOM 784 N N . HIS A 1 103 ? -13.893 30.270 1.701 1.00 96.19 103 HIS A N 1
ATOM 785 C CA . HIS A 1 103 ? -14.909 30.891 2.550 1.00 96.19 103 HIS A CA 1
ATOM 786 C C . HIS A 1 103 ? -15.965 29.881 3.029 1.00 96.19 103 HIS A C 1
ATOM 788 O O . HIS A 1 103 ? -16.367 29.900 4.196 1.00 96.19 103 HIS A O 1
ATOM 794 N N . ARG A 1 104 ? -16.407 28.970 2.149 1.00 97.25 104 ARG A N 1
ATOM 795 C CA . ARG A 1 104 ? -17.314 27.874 2.525 1.00 97.25 104 ARG A CA 1
ATOM 796 C C . ARG A 1 104 ? -16.680 26.951 3.561 1.00 97.25 104 ARG A C 1
ATOM 798 O O . ARG A 1 104 ? -17.367 26.577 4.510 1.00 97.25 104 ARG A O 1
ATOM 805 N N . GLU A 1 105 ? -15.406 26.615 3.394 1.00 95.19 105 GLU A N 1
ATOM 806 C CA . GLU A 1 105 ? -14.640 25.797 4.337 1.00 95.19 105 GLU A CA 1
ATOM 807 C C . GLU A 1 105 ? -14.610 26.444 5.725 1.00 95.19 105 GLU A C 1
ATOM 809 O O . GLU A 1 105 ? -15.046 25.828 6.696 1.00 95.19 105 GLU A O 1
ATOM 814 N N . GLN A 1 106 ? -14.276 27.733 5.813 1.00 96.69 106 GLN A N 1
ATOM 815 C CA . GLN A 1 106 ? -14.257 28.460 7.084 1.00 96.69 106 GLN A CA 1
ATOM 816 C C . GLN A 1 106 ? -15.635 28.508 7.776 1.00 96.69 106 GLN A C 1
ATOM 818 O O . GLN A 1 106 ? -15.745 28.426 9.003 1.00 96.69 106 GLN A O 1
ATOM 823 N N . ILE A 1 107 ? -16.728 28.635 7.013 1.00 97.00 107 ILE A N 1
ATOM 824 C CA . ILE A 1 107 ? -18.089 28.568 7.571 1.00 97.00 107 ILE A CA 1
ATOM 825 C C . ILE A 1 107 ? -18.387 27.166 8.113 1.00 97.00 107 ILE A C 1
ATOM 827 O O . ILE A 1 107 ? -19.017 27.041 9.167 1.00 97.00 107 ILE A O 1
ATOM 831 N N . LEU A 1 108 ? -17.978 26.118 7.396 1.00 95.56 108 LEU A N 1
ATOM 832 C CA . LEU A 1 108 ? -18.180 24.735 7.821 1.00 95.56 108 LEU A CA 1
ATOM 833 C C . LEU A 1 108 ? -17.390 24.423 9.092 1.00 95.56 108 LEU A C 1
ATOM 835 O O . LEU A 1 108 ? -17.967 23.840 10.007 1.00 95.56 108 LEU A O 1
ATOM 839 N N . GLU A 1 109 ? -16.145 24.881 9.199 1.00 96.31 109 GLU A N 1
ATOM 840 C CA . GLU A 1 109 ? -15.341 24.754 10.419 1.00 96.31 109 GLU A CA 1
ATOM 841 C C . GLU A 1 109 ? -16.020 25.426 11.620 1.00 96.31 109 GLU A C 1
ATOM 843 O O . GLU A 1 109 ? -16.182 24.812 12.676 1.00 96.31 109 GLU A O 1
ATOM 848 N N . ASN A 1 110 ? -16.519 26.654 11.451 1.00 96.31 110 ASN A N 1
ATOM 849 C CA . ASN A 1 110 ? -17.232 27.364 12.517 1.00 96.31 110 ASN A CA 1
ATOM 850 C C . ASN A 1 110 ? -18.532 26.653 12.937 1.00 96.31 110 ASN A C 1
ATOM 852 O O . ASN A 1 110 ? -18.852 26.560 14.129 1.00 96.31 110 ASN A O 1
ATOM 856 N N . LYS A 1 111 ? -19.295 26.133 11.966 1.00 97.44 111 LYS A N 1
ATOM 857 C CA . LYS A 1 111 ? -20.507 25.344 12.235 1.00 97.44 111 LYS A CA 1
ATOM 858 C C . LYS A 1 111 ? -20.171 24.047 12.960 1.00 97.44 111 LYS A C 1
ATOM 860 O O . LYS A 1 111 ? -20.874 23.697 13.905 1.00 97.44 111 LYS A O 1
ATOM 865 N N . LEU A 1 112 ? -19.099 23.369 12.555 1.00 96.69 112 LEU A N 1
ATOM 866 C CA . LEU A 1 112 ? -18.626 22.149 13.1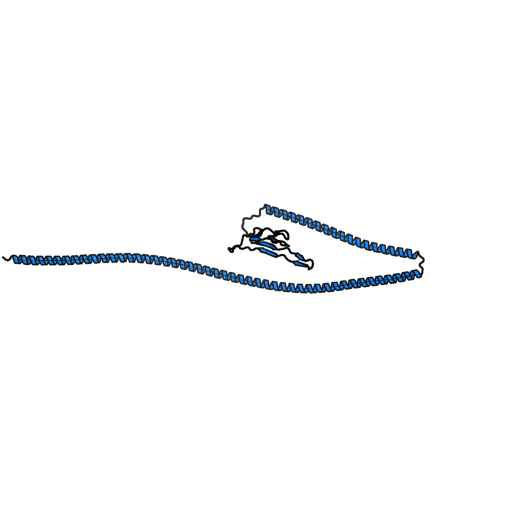96 1.00 96.69 112 LEU A CA 1
ATOM 867 C C . LEU A 1 112 ? -18.215 22.417 14.646 1.00 96.69 112 LEU A C 1
ATOM 869 O O . LEU A 1 112 ? -18.682 21.709 15.534 1.00 96.69 112 LEU A O 1
ATOM 873 N N . GLY A 1 113 ? -17.446 23.476 14.907 1.00 97.50 113 GLY A N 1
ATOM 874 C CA . GLY A 1 113 ? -17.072 23.863 16.271 1.00 97.50 113 GLY A CA 1
ATOM 875 C C . GLY A 1 113 ? -18.284 24.204 17.146 1.00 97.50 113 GLY A C 1
ATOM 876 O O . GLY A 1 113 ? -18.358 23.807 18.310 1.00 97.50 113 GLY A O 1
ATOM 877 N N . THR A 1 114 ? -19.291 24.876 16.578 1.00 96.94 114 THR A N 1
ATOM 878 C CA . THR A 1 114 ? -20.549 25.172 17.287 1.00 96.94 114 THR A CA 1
ATOM 879 C C . THR A 1 114 ? -21.324 23.894 17.609 1.00 96.94 114 THR A C 1
ATOM 881 O O . THR A 1 114 ? -21.771 23.720 18.742 1.00 96.94 114 THR A O 1
ATOM 884 N N . LEU A 1 115 ? -21.456 22.980 16.644 1.00 96.81 115 LEU A N 1
ATOM 885 C CA . LEU A 1 115 ? -22.123 21.693 16.847 1.00 96.81 115 LEU A CA 1
ATOM 886 C C . LEU A 1 115 ? -21.399 20.843 17.891 1.00 96.81 115 LEU A C 1
ATOM 888 O O . LEU A 1 115 ? -22.054 20.314 18.781 1.00 96.81 115 LEU A O 1
ATOM 892 N N . GLN A 1 116 ? -20.068 20.764 17.842 1.00 96.62 116 GLN A N 1
ATOM 893 C CA . GLN A 1 116 ? -19.268 20.057 18.846 1.00 96.62 116 GLN A CA 1
ATOM 894 C C . GLN A 1 116 ? -19.530 20.595 20.253 1.00 96.62 116 GLN A C 1
ATOM 896 O O . GLN A 1 116 ? -19.743 19.815 21.178 1.00 96.62 116 GLN A O 1
ATOM 901 N N . LYS A 1 117 ? -19.590 21.922 20.412 1.00 97.44 117 LYS A N 1
ATOM 902 C CA . LYS A 1 117 ? -19.912 22.548 21.697 1.00 97.44 117 LYS A CA 1
ATOM 903 C C . LYS A 1 117 ? -21.328 22.215 22.171 1.00 97.44 117 LYS A C 1
ATOM 905 O O . LYS A 1 117 ? -21.518 21.906 23.341 1.00 97.44 117 LYS A O 1
ATOM 910 N N . VAL A 1 118 ? -22.323 22.267 21.284 1.00 97.56 118 VAL A N 1
ATOM 911 C CA . VAL A 1 118 ? -23.712 21.919 21.634 1.00 97.56 118 VAL A CA 1
ATOM 912 C C . VAL A 1 118 ? -23.829 20.443 22.014 1.00 97.56 118 VAL A C 1
ATOM 914 O O . VAL A 1 118 ? -24.505 20.128 22.990 1.00 97.56 118 VAL A O 1
ATOM 917 N N . VAL A 1 119 ? -23.148 19.550 21.293 1.00 97.44 119 VAL A N 1
ATOM 918 C CA . VAL A 1 119 ? -23.107 18.114 21.606 1.00 97.44 119 VAL A CA 1
ATOM 919 C C . VAL A 1 119 ? -22.460 17.876 22.969 1.00 97.44 119 VAL A C 1
ATOM 921 O O . VAL A 1 119 ? -23.048 17.177 23.785 1.00 97.44 119 VAL A O 1
ATOM 924 N N . ALA A 1 120 ? -21.312 18.501 23.247 1.00 96.94 120 ALA A N 1
ATOM 925 C CA . ALA A 1 120 ? -20.642 18.393 24.542 1.00 96.94 120 ALA A CA 1
ATOM 926 C C . ALA A 1 120 ? -21.541 18.882 25.689 1.00 96.94 120 ALA A C 1
ATOM 928 O O . ALA A 1 120 ? -21.764 18.152 26.647 1.00 96.94 120 ALA A O 1
ATOM 929 N N . ASN A 1 121 ? -22.149 20.063 25.546 1.00 97.25 121 ASN A N 1
ATOM 930 C CA . ASN A 1 121 ? -23.071 20.589 26.552 1.00 97.25 121 ASN A CA 1
ATOM 931 C C . ASN A 1 121 ? -24.287 19.670 26.758 1.00 97.25 121 ASN A C 1
ATOM 933 O O . ASN A 1 121 ? -24.721 19.459 27.882 1.00 97.25 121 ASN A O 1
ATOM 937 N N . THR A 1 122 ? -24.846 19.112 25.681 1.00 96.81 122 THR A N 1
ATOM 938 C CA . THR A 1 122 ? -25.997 18.198 25.773 1.00 96.81 122 THR A CA 1
ATOM 939 C C . THR A 1 122 ? -25.615 16.894 26.470 1.00 96.81 122 THR A C 1
ATOM 941 O O . THR A 1 122 ? -26.422 16.349 27.222 1.00 96.81 122 THR A O 1
ATOM 944 N N . GLN A 1 123 ? -24.394 16.400 26.246 1.00 96.88 123 GLN A N 1
ATOM 945 C CA . GLN A 1 123 ? -23.867 15.234 26.948 1.00 96.88 123 GLN A CA 1
ATOM 946 C C . GLN A 1 123 ? -23.722 15.515 28.446 1.00 96.88 123 GLN A C 1
ATOM 948 O O . GLN A 1 123 ? -24.217 14.725 29.243 1.00 96.88 123 GLN A O 1
ATOM 953 N N . ASP A 1 124 ? -23.129 16.650 28.825 1.00 96.62 124 ASP A N 1
ATOM 954 C CA . ASP A 1 124 ? -22.964 17.037 30.232 1.00 96.62 124 ASP A CA 1
ATOM 955 C C . ASP A 1 124 ? -24.320 17.170 30.946 1.00 96.62 124 ASP A C 1
ATOM 957 O O . ASP A 1 124 ? -24.517 16.611 32.026 1.00 96.62 124 ASP A O 1
ATOM 961 N N . GLU A 1 125 ? -25.289 17.848 30.323 1.00 96.62 125 GLU A N 1
ATOM 962 C CA . GLU A 1 125 ? -26.649 17.973 30.865 1.00 96.62 125 GLU A CA 1
ATOM 963 C C . GLU A 1 125 ? -27.356 16.612 30.961 1.00 96.62 125 GLU A C 1
ATOM 965 O O . GLU A 1 125 ? -28.062 16.340 31.933 1.00 96.62 125 GLU A O 1
ATOM 970 N N . SER A 1 126 ? -27.134 15.717 29.993 1.00 95.62 126 SER A N 1
ATOM 971 C CA . SER A 1 126 ? -27.665 14.350 30.048 1.00 95.62 126 SER A CA 1
ATOM 972 C C . SER A 1 126 ? -27.043 13.558 31.199 1.00 95.62 126 SER A C 1
ATOM 974 O O . SER A 1 126 ? -27.768 12.905 31.948 1.00 95.62 126 SER A O 1
ATOM 976 N N . ASP A 1 127 ? -25.726 13.640 31.393 1.00 94.88 127 ASP A N 1
ATOM 977 C CA . ASP A 1 127 ? -25.017 12.972 32.487 1.00 94.88 127 ASP A CA 1
ATOM 978 C C . ASP A 1 127 ? -25.498 13.466 33.858 1.00 94.88 127 ASP A C 1
ATOM 980 O O . ASP A 1 127 ? -25.649 12.672 34.792 1.00 94.88 127 ASP A O 1
ATOM 984 N N . ILE A 1 128 ? -25.759 14.770 33.993 1.00 96.06 128 ILE A N 1
ATOM 985 C CA . ILE A 1 128 ? -26.377 15.352 35.192 1.00 96.06 128 ILE A CA 1
ATOM 986 C C . ILE A 1 128 ? -27.804 14.813 35.363 1.00 96.06 128 ILE A C 1
ATOM 988 O O . ILE A 1 128 ? -28.163 14.378 36.459 1.00 96.06 128 ILE A O 1
ATOM 992 N N . GLY A 1 129 ? -28.597 14.782 34.288 1.00 96.56 129 GLY A N 1
ATOM 993 C CA . GLY A 1 129 ? -29.975 14.293 34.293 1.00 96.56 129 GLY A CA 1
ATOM 994 C C . GLY A 1 129 ? -30.099 12.832 34.732 1.00 96.56 129 GLY A C 1
ATOM 995 O O . GLY A 1 129 ? -30.879 12.522 35.630 1.00 96.56 129 GLY A O 1
ATOM 996 N N . TRP A 1 130 ? -29.290 11.929 34.176 1.00 94.69 130 TRP A N 1
ATOM 997 C CA . TRP A 1 130 ? -29.315 10.516 34.573 1.00 94.69 130 TRP A CA 1
ATOM 998 C C . TRP A 1 130 ? -28.839 10.303 36.015 1.00 94.69 130 TRP A C 1
ATOM 1000 O O . TRP A 1 130 ? -29.403 9.470 36.721 1.00 94.69 130 TRP A O 1
ATOM 1010 N N . LYS A 1 131 ? -27.862 11.081 36.503 1.00 95.75 131 LYS A N 1
ATOM 1011 C CA . LYS A 1 131 ? -27.475 11.056 37.927 1.00 95.75 131 LYS A CA 1
ATOM 1012 C C . LYS A 1 131 ? -28.617 11.506 38.838 1.00 95.75 131 LYS A C 1
ATOM 1014 O O . LYS A 1 131 ? -28.827 10.888 39.878 1.00 95.75 131 LYS A O 1
ATOM 1019 N N . ALA A 1 132 ? -29.355 12.548 38.452 1.00 95.50 132 ALA A N 1
ATOM 1020 C CA . ALA A 1 132 ? -30.520 13.011 39.201 1.00 95.50 132 ALA A CA 1
ATOM 1021 C C . ALA A 1 132 ? -31.628 11.945 39.247 1.00 95.50 132 ALA A C 1
ATOM 1023 O O . ALA A 1 132 ? -32.175 11.700 40.318 1.00 95.50 132 ALA A O 1
ATOM 1024 N N . LEU A 1 133 ? -31.887 11.255 38.129 1.00 95.25 133 LEU A N 1
ATOM 1025 C CA . LEU A 1 133 ? -32.850 10.147 38.071 1.00 95.25 133 LEU A CA 1
ATOM 1026 C C . LEU A 1 133 ? -32.470 8.984 38.998 1.00 95.25 133 LEU A C 1
ATOM 1028 O O . LEU A 1 133 ? -33.333 8.436 39.675 1.00 95.25 133 LEU A O 1
ATOM 1032 N N . ILE A 1 134 ? -31.185 8.620 39.069 1.00 94.56 134 ILE A N 1
ATOM 1033 C CA . ILE A 1 134 ? -30.707 7.583 40.003 1.00 94.56 134 ILE A CA 1
ATOM 1034 C C . ILE A 1 134 ? -30.960 8.004 41.456 1.00 94.56 134 ILE A C 1
ATOM 1036 O O . ILE A 1 134 ? -31.367 7.187 42.283 1.00 94.56 134 ILE A O 1
ATOM 1040 N N . GLU A 1 135 ? -30.711 9.271 41.785 1.00 94.88 135 GLU A N 1
ATOM 1041 C CA . GLU A 1 135 ? -30.922 9.770 43.144 1.00 94.88 135 GLU A CA 1
ATOM 1042 C C . GLU A 1 135 ? -32.415 9.842 43.500 1.00 94.88 135 GLU A C 1
ATOM 1044 O O . GLU A 1 135 ? -32.794 9.511 44.624 1.00 94.88 135 GLU A O 1
ATOM 1049 N N . GLU A 1 136 ? -33.271 10.205 42.544 1.00 95.81 136 GLU A N 1
ATOM 1050 C CA . GLU A 1 136 ? -34.727 10.158 42.693 1.00 95.81 136 GLU A CA 1
ATOM 1051 C C . GLU A 1 136 ? -35.222 8.728 42.945 1.00 95.81 136 GLU A C 1
ATOM 1053 O O . GLU A 1 136 ? -35.942 8.501 43.916 1.00 95.81 136 GLU A O 1
ATOM 1058 N N . ASP A 1 137 ? -34.772 7.750 42.156 1.00 95.69 137 ASP A N 1
ATOM 1059 C CA . ASP A 1 137 ? -35.114 6.331 42.333 1.00 95.69 137 ASP A CA 1
ATOM 1060 C C . ASP A 1 137 ? -34.679 5.801 43.713 1.00 95.69 137 ASP A C 1
ATOM 1062 O O . ASP A 1 137 ? -35.418 5.090 44.406 1.00 95.69 137 ASP A O 1
ATOM 1066 N N . ARG A 1 138 ? -33.505 6.240 44.187 1.00 95.00 138 ARG A N 1
ATOM 1067 C CA . ARG A 1 138 ? -33.003 5.928 45.531 1.00 95.00 138 ARG A CA 1
ATOM 1068 C C . ARG A 1 138 ? -33.898 6.504 46.629 1.00 95.00 138 ARG A C 1
ATOM 1070 O O . ARG A 1 138 ? -34.143 5.836 47.639 1.00 95.00 138 ARG A O 1
ATOM 1077 N N . LEU A 1 139 ? -34.371 7.739 46.460 1.00 95.62 139 LEU A N 1
ATOM 1078 C CA . LEU A 1 139 ? -35.278 8.392 47.404 1.00 95.62 139 LEU A CA 1
ATOM 1079 C C . LEU A 1 139 ? -36.672 7.758 47.383 1.00 95.62 139 LEU A C 1
ATOM 1081 O O . LEU A 1 139 ? -37.231 7.532 48.455 1.00 95.62 139 LEU A O 1
ATOM 1085 N N . LEU A 1 140 ? -37.198 7.412 46.207 1.00 95.69 140 LEU A N 1
ATOM 1086 C CA . LEU A 1 140 ? -38.469 6.698 46.054 1.00 95.69 140 LEU A CA 1
ATOM 1087 C C . LEU A 1 140 ? -38.424 5.342 46.757 1.00 95.69 140 LEU A C 1
ATOM 1089 O O . LEU A 1 140 ? -39.240 5.089 47.642 1.00 95.69 140 LEU A O 1
ATOM 1093 N N . SER A 1 141 ? -37.391 4.540 46.486 1.00 92.38 141 SER A N 1
ATOM 1094 C CA . SER A 1 141 ? -37.156 3.271 47.186 1.00 92.38 141 SER A CA 1
ATOM 1095 C C . SER A 1 141 ? -37.111 3.464 48.708 1.00 92.38 141 SER A C 1
ATOM 1097 O O . SER A 1 141 ? -37.640 2.662 49.481 1.00 92.38 141 SER A O 1
ATOM 1099 N N . ARG A 1 142 ? -36.503 4.560 49.188 1.00 94.81 142 ARG A N 1
ATOM 1100 C CA . ARG A 1 142 ? -36.463 4.871 50.622 1.00 94.81 142 ARG A CA 1
ATOM 1101 C C . ARG A 1 142 ? -37.844 5.219 51.177 1.00 94.81 142 ARG A C 1
ATOM 1103 O O . ARG A 1 142 ? -38.167 4.745 52.268 1.00 94.81 142 ARG A O 1
ATOM 1110 N N . ILE A 1 143 ? -38.637 6.017 50.468 1.00 93.62 143 ILE A N 1
ATOM 1111 C CA . ILE A 1 143 ? -40.011 6.359 50.861 1.00 93.62 143 ILE A CA 1
ATOM 1112 C C . ILE A 1 143 ? -40.852 5.086 50.965 1.00 93.62 143 ILE A C 1
ATOM 1114 O O . ILE A 1 143 ? -41.427 4.846 52.025 1.00 93.62 143 ILE A O 1
ATOM 1118 N N . GLU A 1 144 ? -40.817 4.219 49.953 1.00 93.38 144 GLU A N 1
ATOM 1119 C CA . GLU A 1 144 ? -41.547 2.944 49.955 1.00 93.38 144 GLU A CA 1
ATOM 1120 C C . GLU A 1 144 ? -41.191 2.081 51.176 1.00 93.38 144 GLU A C 1
ATOM 1122 O O . GLU A 1 144 ? -42.073 1.542 51.852 1.00 93.38 144 GLU A O 1
ATOM 1127 N N . THR A 1 145 ? -39.900 1.991 51.532 1.00 87.94 145 THR A N 1
ATOM 1128 C CA . THR A 1 145 ? -39.494 1.246 52.739 1.00 87.94 145 THR A CA 1
ATOM 1129 C C . THR A 1 145 ? -40.055 1.851 54.024 1.00 87.94 145 THR A C 1
ATOM 1131 O O . THR A 1 145 ? -40.471 1.108 54.913 1.00 87.94 145 THR A O 1
ATOM 1134 N N . LEU A 1 146 ? -40.076 3.181 54.145 1.00 89.19 146 LEU A N 1
ATOM 1135 C CA . LEU A 1 146 ? -40.583 3.869 55.334 1.00 89.19 146 LEU A CA 1
ATOM 1136 C C . LEU A 1 146 ? -42.107 3.750 55.445 1.00 89.19 146 LEU A C 1
ATOM 1138 O O . LEU A 1 146 ? -42.614 3.497 56.537 1.00 89.19 146 LEU A O 1
ATOM 1142 N N . GLU A 1 147 ? -42.830 3.867 54.332 1.00 86.62 147 GLU A N 1
ATOM 1143 C CA . GLU A 1 147 ? -44.280 3.658 54.276 1.00 86.62 147 GLU A CA 1
ATOM 1144 C C . GLU A 1 147 ? -44.653 2.225 54.671 1.00 86.62 147 GLU A C 1
ATOM 1146 O O . GLU A 1 147 ? -45.535 2.021 55.508 1.00 86.62 147 GLU A O 1
ATOM 1151 N N . SER A 1 148 ? -43.921 1.234 54.155 1.00 83.00 148 SER A N 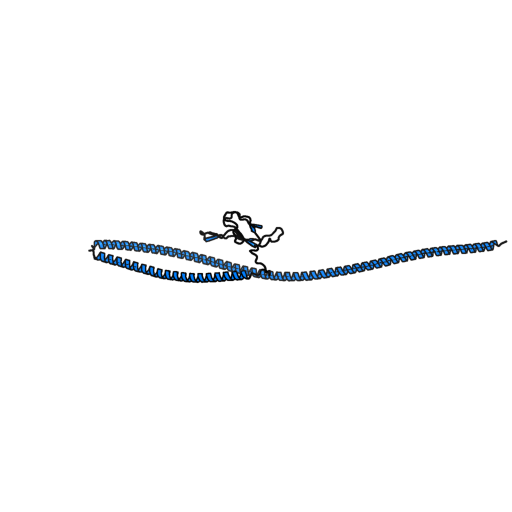1
ATOM 1152 C CA . SER A 1 148 ? -44.095 -0.176 54.516 1.00 83.00 148 SER A CA 1
ATOM 1153 C C . SER A 1 148 ? -43.828 -0.426 56.008 1.00 83.00 148 SER A C 1
ATOM 1155 O O . SER A 1 148 ? -44.634 -1.063 56.696 1.00 83.00 148 SER A O 1
ATOM 1157 N N . GLN A 1 149 ? -42.755 0.150 56.564 1.00 83.81 149 GLN A N 1
ATOM 1158 C CA . GLN A 1 149 ? -42.450 0.060 57.999 1.00 83.81 149 GLN A CA 1
ATOM 1159 C C . GLN A 1 149 ? -43.567 0.662 58.859 1.00 83.81 149 GLN A C 1
ATOM 1161 O O . GLN A 1 149 ? -43.986 0.055 59.847 1.00 83.81 149 GLN A O 1
ATOM 1166 N N . LEU A 1 150 ? -44.091 1.823 58.464 1.00 81.75 150 LEU A N 1
ATOM 1167 C CA . LEU A 1 150 ? -45.167 2.511 59.175 1.00 81.75 150 LEU A CA 1
ATOM 1168 C C . LEU A 1 150 ? -46.480 1.714 59.108 1.00 81.75 150 LEU A C 1
ATOM 1170 O O . LEU A 1 150 ? -47.161 1.550 60.122 1.00 81.75 150 LEU A O 1
ATOM 1174 N N . GLN A 1 151 ? -46.792 1.131 57.947 1.00 81.06 151 GLN A N 1
ATOM 1175 C CA . GLN A 1 151 ? -47.949 0.255 57.759 1.00 81.06 151 GLN A CA 1
ATOM 1176 C C . GLN A 1 151 ? -47.866 -1.019 58.614 1.00 81.06 151 GLN A C 1
ATOM 1178 O O . GLN A 1 151 ? -48.886 -1.492 59.124 1.00 81.06 151 GLN A O 1
ATOM 1183 N N . THR A 1 152 ? -46.661 -1.566 58.781 1.00 70.88 152 THR A N 1
ATOM 1184 C CA . THR A 1 152 ? -46.421 -2.781 59.573 1.00 70.88 152 THR A CA 1
ATOM 1185 C C . THR A 1 152 ? -46.491 -2.498 61.074 1.00 70.88 152 THR A C 1
ATOM 1187 O O . THR A 1 152 ? -47.142 -3.247 61.797 1.00 70.88 152 THR A O 1
ATOM 1190 N N . CYS A 1 153 ? -45.929 -1.376 61.541 1.00 69.94 153 CYS A N 1
ATOM 1191 C CA . CYS A 1 153 ? -46.055 -0.922 62.934 1.00 69.94 153 CYS A CA 1
ATOM 1192 C C . CYS A 1 153 ? -47.506 -0.613 63.345 1.00 69.94 153 CYS A C 1
ATOM 1194 O O . CYS A 1 153 ? -47.850 -0.735 64.517 1.00 69.94 153 CYS A O 1
ATOM 1196 N N . GLY A 1 154 ? -48.366 -0.219 62.398 1.00 68.50 154 GLY A N 1
ATOM 1197 C CA . GLY A 1 154 ? -49.781 0.067 62.658 1.00 68.50 154 GLY A CA 1
ATOM 1198 C C . GLY A 1 154 ? -50.677 -1.169 62.830 1.00 68.50 154 GLY A C 1
ATOM 1199 O O . GLY A 1 154 ? -51.837 -1.026 63.216 1.00 68.50 154 GLY A O 1
ATOM 1200 N N . LYS A 1 155 ? -50.184 -2.381 62.544 1.00 70.06 155 LYS A N 1
ATOM 1201 C CA . LYS A 1 155 ? -50.952 -3.633 62.647 1.00 70.06 155 LYS A CA 1
ATOM 1202 C C . LYS A 1 155 ? -50.373 -4.500 63.767 1.00 70.06 155 LYS A C 1
ATOM 1204 O O . LYS A 1 155 ? -49.170 -4.705 63.828 1.00 70.06 155 LYS A O 1
ATOM 1209 N N . ASN A 1 156 ? -51.225 -5.078 64.617 1.00 63.56 156 ASN A N 1
ATOM 1210 C CA . ASN A 1 156 ? -50.803 -6.095 65.588 1.00 63.56 156 ASN A CA 1
ATOM 1211 C C . ASN A 1 156 ? -50.351 -7.355 64.831 1.00 63.56 156 ASN A C 1
ATOM 1213 O O . ASN A 1 156 ? -51.176 -8.186 64.440 1.00 63.56 156 ASN A O 1
ATOM 1217 N N . VAL A 1 157 ? -49.050 -7.461 64.557 1.00 65.44 157 VAL A N 1
ATOM 1218 C CA . VAL A 1 157 ? -48.466 -8.594 63.838 1.00 65.44 157 VAL A CA 1
ATOM 1219 C C . VAL A 1 157 ? -48.432 -9.806 64.766 1.00 65.44 157 VAL A C 1
ATOM 1221 O O . VAL A 1 157 ? -47.843 -9.769 65.843 1.00 65.44 157 VAL A O 1
ATOM 1224 N N . THR A 1 158 ? -49.094 -10.887 64.357 1.00 73.19 158 THR A N 1
ATOM 1225 C CA . THR A 1 158 ? -49.060 -12.167 65.067 1.00 73.19 158 THR A CA 1
ATOM 1226 C C . THR A 1 158 ? -47.737 -12.881 64.791 1.00 73.19 158 THR A C 1
ATOM 1228 O O . THR A 1 158 ? -47.208 -12.804 63.684 1.00 73.19 158 THR A O 1
ATOM 1231 N N . GLU A 1 159 ? -47.212 -13.613 65.776 1.00 73.62 159 GLU A N 1
ATOM 1232 C CA . GLU A 1 159 ? -45.935 -14.343 65.669 1.00 73.62 159 GLU A CA 1
ATOM 1233 C C . GLU A 1 159 ? -45.878 -15.279 64.443 1.00 73.62 159 GLU A C 1
ATOM 1235 O O . GLU A 1 159 ? -44.833 -15.454 63.825 1.00 73.62 159 GLU A O 1
ATOM 1240 N N . GLU A 1 160 ? -47.021 -15.838 64.049 1.00 78.94 160 GLU A N 1
ATOM 1241 C CA . GLU A 1 160 ? -47.163 -16.710 62.880 1.00 78.94 160 GLU A CA 1
ATOM 1242 C C . GLU A 1 160 ? -46.959 -15.969 61.547 1.00 78.94 160 GLU A C 1
ATOM 1244 O O . GLU A 1 160 ? -46.280 -16.481 60.663 1.00 78.94 160 GLU A O 1
ATOM 1249 N N . LYS A 1 161 ? -47.428 -14.717 61.431 1.00 83.06 161 LYS A N 1
ATOM 1250 C CA . LYS A 1 161 ? -47.182 -13.887 60.238 1.00 83.06 161 LYS A CA 1
ATOM 1251 C C . LYS A 1 161 ? -45.711 -13.495 60.118 1.00 83.06 161 LYS A C 1
ATOM 1253 O O . LYS A 1 161 ? -45.172 -13.513 59.021 1.00 83.06 161 LYS A O 1
ATOM 1258 N N . LEU A 1 162 ? -45.047 -13.220 61.245 1.00 82.00 162 LEU A N 1
ATOM 1259 C CA . LEU A 1 162 ? -43.602 -12.964 61.257 1.00 82.00 162 LEU A CA 1
ATOM 1260 C C . LEU A 1 162 ? -42.809 -14.183 60.773 1.00 82.00 162 LEU A C 1
ATOM 1262 O O . LEU A 1 162 ? -41.837 -14.018 60.044 1.00 82.00 162 LEU A O 1
ATOM 1266 N N . LYS A 1 163 ? -43.213 -15.401 61.154 1.00 83.50 163 LYS A N 1
ATOM 1267 C CA . LYS A 1 163 ? -42.562 -16.635 60.683 1.00 83.50 163 LYS A CA 1
ATOM 1268 C C . LYS A 1 163 ? -42.738 -16.829 59.174 1.00 83.50 163 LYS A C 1
ATOM 1270 O O . LYS A 1 163 ? -41.748 -17.107 58.500 1.00 83.50 163 LYS A O 1
ATOM 1275 N N . ASP A 1 164 ? -43.943 -16.618 58.647 1.00 87.69 164 ASP A N 1
ATOM 1276 C CA . ASP A 1 164 ? -44.212 -16.679 57.203 1.00 87.69 164 ASP A CA 1
ATOM 1277 C C . ASP A 1 164 ? -43.423 -15.624 56.415 1.00 87.69 164 ASP A C 1
ATOM 1279 O O . ASP A 1 164 ?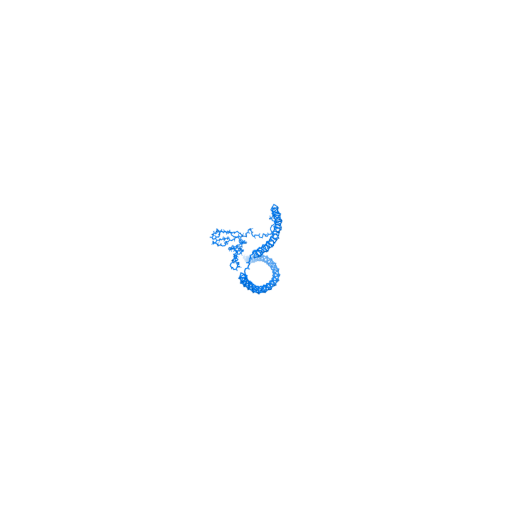 -42.850 -15.928 55.367 1.00 87.69 164 ASP A O 1
ATOM 1283 N N . ASP A 1 165 ? -43.347 -14.393 56.924 1.00 86.94 165 ASP A N 1
ATOM 1284 C CA . ASP A 1 165 ? -42.598 -13.314 56.276 1.00 86.94 165 ASP A CA 1
ATOM 1285 C C . ASP A 1 165 ? -41.086 -13.590 56.294 1.00 86.94 165 ASP A C 1
ATOM 1287 O O . ASP A 1 165 ? -40.405 -13.365 55.294 1.00 86.94 165 ASP A O 1
ATOM 1291 N N . VAL A 1 166 ? -40.549 -14.156 57.382 1.00 84.75 166 VAL A N 1
ATOM 1292 C CA . VAL A 1 166 ? -39.142 -14.588 57.455 1.00 84.75 166 VAL A CA 1
ATOM 1293 C C . VAL A 1 166 ? -38.845 -15.708 56.454 1.00 84.75 166 VAL A C 1
ATOM 1295 O O . VAL A 1 166 ? -37.798 -15.671 55.807 1.00 84.75 166 VAL A O 1
ATOM 1298 N N . LEU A 1 167 ? -39.752 -16.677 56.286 1.00 90.06 167 LEU A N 1
ATOM 1299 C CA . LEU A 1 167 ? -39.596 -17.740 55.288 1.00 90.06 167 LEU A CA 1
ATOM 1300 C C . LEU A 1 167 ? -39.589 -17.177 53.862 1.00 90.06 167 LEU A C 1
ATOM 1302 O O . LEU A 1 167 ? -38.680 -17.491 53.095 1.00 90.06 167 LEU A O 1
ATOM 1306 N N . LYS A 1 168 ? -40.529 -16.283 53.528 1.00 94.31 168 LYS A N 1
ATOM 1307 C CA . LYS A 1 168 ? -40.566 -15.619 52.213 1.00 94.31 168 LYS A CA 1
ATOM 1308 C C . LYS A 1 168 ? -39.309 -14.800 51.940 1.00 94.31 168 LYS A C 1
ATOM 1310 O O . LYS A 1 168 ? -38.727 -14.914 50.867 1.00 94.31 168 LYS A O 1
ATOM 1315 N N . LEU A 1 169 ? -38.847 -14.019 52.918 1.00 91.50 169 LEU A N 1
ATOM 1316 C CA . LEU A 1 169 ? -37.616 -13.237 52.785 1.00 91.50 169 LEU A CA 1
ATOM 1317 C C . LEU A 1 169 ? -36.388 -14.130 52.574 1.00 91.50 169 LEU A C 1
ATOM 1319 O O . LEU A 1 169 ? -35.485 -13.760 51.824 1.00 91.50 169 LEU A O 1
ATOM 1323 N N . GLN A 1 170 ? -36.347 -15.302 53.210 1.00 90.12 170 GLN A N 1
ATOM 1324 C CA . GLN A 1 170 ? -35.269 -16.265 53.009 1.00 90.12 170 GLN A CA 1
ATOM 1325 C C . GLN A 1 170 ? -35.326 -16.892 51.605 1.00 90.12 170 GLN A C 1
ATOM 1327 O O . GLN A 1 170 ? -34.293 -16.964 50.942 1.00 90.12 170 GLN A O 1
ATOM 1332 N N . GLU A 1 171 ? -36.511 -17.258 51.110 1.00 93.12 171 GLU A N 1
ATOM 1333 C CA . GLU A 1 171 ? -36.684 -17.738 49.732 1.00 93.12 171 GLU A CA 1
ATOM 1334 C C . GLU A 1 171 ? -36.290 -16.684 48.693 1.00 93.12 171 GLU A C 1
ATOM 1336 O O . GLU A 1 171 ? -35.588 -16.992 47.728 1.00 93.12 171 GLU A O 1
ATOM 1341 N N . ASP A 1 172 ? -36.718 -15.436 48.876 1.00 94.94 172 ASP A N 1
ATOM 1342 C CA . ASP A 1 172 ? -36.403 -14.356 47.945 1.00 94.94 172 ASP A CA 1
ATOM 1343 C C . ASP A 1 172 ? -34.912 -14.026 47.972 1.00 94.94 172 ASP A C 1
ATOM 1345 O O . ASP A 1 172 ? -34.294 -13.907 46.913 1.00 94.94 172 ASP A O 1
ATOM 1349 N N . LYS A 1 173 ? -34.287 -13.993 49.155 1.00 94.38 173 LYS A N 1
ATOM 1350 C CA . LYS A 1 173 ? -32.828 -13.882 49.288 1.00 94.38 173 LYS A CA 1
ATOM 1351 C C . LYS A 1 173 ? -32.108 -14.980 48.503 1.00 94.38 173 LYS A C 1
ATOM 1353 O O . LYS A 1 173 ? -31.149 -14.674 47.791 1.00 94.38 173 LYS A O 1
ATOM 1358 N N . ASP A 1 174 ? -32.552 -16.230 48.608 1.00 91.94 174 ASP A N 1
ATOM 1359 C CA . ASP A 1 174 ? -31.921 -17.350 47.908 1.00 91.94 174 ASP A CA 1
ATOM 1360 C C . ASP A 1 174 ? -32.115 -17.240 46.385 1.00 91.94 174 ASP A C 1
ATOM 1362 O O . ASP A 1 174 ? -31.160 -17.446 45.629 1.00 91.94 174 ASP A O 1
ATOM 1366 N N . LYS A 1 175 ? -33.296 -16.807 45.914 1.00 96.19 175 LYS A N 1
ATOM 1367 C CA . LYS A 1 175 ? -33.547 -16.502 44.491 1.00 96.19 175 LYS A CA 1
ATOM 1368 C C . LYS A 1 175 ? -32.633 -15.389 43.980 1.00 96.19 175 LYS A C 1
ATOM 1370 O O . LYS A 1 175 ? -31.965 -15.579 42.962 1.00 96.19 175 LYS A O 1
ATOM 1375 N N . TYR A 1 176 ? -32.553 -14.260 44.687 1.00 95.56 176 TYR A N 1
ATOM 1376 C CA . TYR A 1 176 ? -31.674 -13.146 44.315 1.00 95.56 176 TYR A CA 1
ATOM 1377 C C . TYR A 1 176 ? -30.208 -13.576 44.301 1.00 95.56 176 TYR A C 1
ATOM 1379 O O . TYR A 1 176 ? -29.472 -13.248 43.370 1.00 95.56 176 TYR A O 1
ATOM 1387 N N . GLN A 1 177 ? -29.777 -14.363 45.288 1.00 93.81 177 GLN A N 1
ATOM 1388 C CA . GLN A 1 177 ? -28.415 -14.878 45.343 1.00 93.81 177 GLN A CA 1
ATOM 1389 C C . GLN A 1 177 ? -28.113 -15.829 44.175 1.00 93.81 177 GLN A C 1
ATOM 1391 O O . GLN A 1 177 ? -27.016 -15.768 43.613 1.00 93.81 177 GLN A O 1
ATOM 1396 N N . MET A 1 178 ? -29.046 -16.710 43.802 1.00 94.88 178 MET A N 1
ATOM 1397 C CA . MET A 1 178 ? -28.881 -17.590 42.642 1.00 94.88 178 MET A CA 1
ATOM 1398 C C . MET A 1 178 ? -28.817 -16.795 41.337 1.00 94.88 178 MET A C 1
ATOM 1400 O O . MET A 1 178 ? -27.866 -16.980 40.578 1.00 94.88 178 MET A O 1
ATOM 1404 N N . ALA A 1 179 ? -29.747 -15.862 41.122 1.00 96.56 179 ALA A N 1
ATOM 1405 C CA . ALA A 1 179 ? -29.774 -15.013 39.932 1.00 96.56 179 ALA A CA 1
ATOM 1406 C C . ALA A 1 179 ? -28.491 -14.173 39.796 1.00 96.56 179 ALA A C 1
ATOM 1408 O O . ALA A 1 179 ? -27.901 -14.097 38.718 1.00 96.56 179 ALA A O 1
ATOM 1409 N N . ALA A 1 180 ? -27.993 -13.607 40.902 1.00 94.19 180 ALA A N 1
ATOM 1410 C CA . ALA A 1 180 ? -26.733 -12.869 40.915 1.00 94.19 180 ALA A CA 1
ATOM 1411 C C . ALA A 1 180 ? -25.534 -13.769 40.570 1.00 94.19 180 ALA A C 1
ATOM 1413 O O . ALA A 1 180 ? -24.683 -13.386 39.767 1.00 94.19 180 ALA A O 1
ATOM 1414 N N . LYS A 1 181 ? -25.467 -14.987 41.128 1.00 96.44 181 LYS A N 1
ATOM 1415 C CA . LYS A 1 181 ? -24.406 -15.957 40.803 1.00 96.44 181 LYS A CA 1
ATOM 1416 C C . LYS A 1 181 ? -24.448 -16.384 39.338 1.00 96.44 181 LYS A C 1
ATOM 1418 O O . LYS A 1 181 ? -23.392 -16.533 38.728 1.00 96.44 181 LYS A O 1
ATOM 1423 N N . GLU A 1 182 ? -25.634 -16.603 38.783 1.00 97.19 182 GLU A N 1
ATOM 1424 C CA . GLU A 1 182 ? -25.807 -16.993 37.384 1.00 97.19 182 GLU A CA 1
ATOM 1425 C C . GLU A 1 182 ? -25.421 -15.859 36.429 1.00 97.19 182 GLU A C 1
ATOM 1427 O O . GLU A 1 182 ? -24.642 -16.081 35.503 1.00 97.19 182 GLU A O 1
ATOM 1432 N N . SER A 1 183 ? -25.843 -14.627 36.728 1.00 96.25 183 SER A N 1
ATOM 1433 C CA . SER A 1 183 ? -25.416 -13.425 36.003 1.00 96.25 183 SER A CA 1
ATOM 1434 C C . SER A 1 183 ? -23.892 -13.252 36.025 1.00 96.25 183 SER A C 1
ATOM 1436 O O . SER A 1 183 ? -23.264 -13.099 34.977 1.00 96.25 183 SER A O 1
ATOM 1438 N N . LEU A 1 184 ? -23.260 -13.388 37.197 1.00 96.62 184 LEU A N 1
ATOM 1439 C CA . LEU A 1 184 ? -21.801 -13.310 37.324 1.00 96.62 184 LEU A CA 1
ATOM 1440 C C . LEU A 1 184 ? -21.080 -14.408 36.536 1.00 96.62 184 LEU A C 1
ATOM 1442 O O . LEU A 1 184 ? -20.049 -14.140 35.922 1.00 96.62 184 LEU A O 1
ATOM 1446 N N . ARG A 1 185 ? -21.610 -15.638 36.525 1.00 97.38 185 ARG A N 1
ATOM 1447 C CA . ARG A 1 185 ? -21.055 -16.734 35.714 1.00 97.38 185 ARG A CA 1
ATOM 1448 C C . ARG A 1 185 ? -21.149 -16.432 34.224 1.00 97.38 185 ARG A C 1
ATOM 1450 O O . ARG A 1 185 ? -20.171 -16.656 33.517 1.00 97.38 185 ARG A O 1
ATOM 1457 N N . LYS A 1 186 ? -22.283 -15.896 33.768 1.00 98.19 186 LYS A N 1
ATOM 1458 C CA . LYS A 1 186 ? -22.483 -15.507 32.370 1.00 98.19 186 LYS A CA 1
ATOM 1459 C C . LYS A 1 186 ? -21.487 -14.424 31.947 1.00 98.19 186 LYS A C 1
ATOM 1461 O O . LYS A 1 186 ? -20.764 -14.619 30.977 1.00 98.19 186 LYS A O 1
ATOM 1466 N N . ILE A 1 187 ? -21.361 -13.354 32.734 1.00 97.75 187 ILE A N 1
ATOM 1467 C CA . ILE A 1 187 ? -20.401 -12.267 32.470 1.00 97.75 187 ILE A CA 1
ATOM 1468 C C . ILE A 1 187 ? -18.957 -12.789 32.486 1.00 97.75 187 ILE A C 1
ATOM 1470 O O . ILE A 1 187 ? -18.140 -12.401 31.654 1.00 97.75 187 ILE A O 1
ATOM 1474 N N . LEU A 1 188 ? -18.617 -13.687 33.418 1.00 97.56 188 LEU A N 1
ATOM 1475 C CA . LEU A 1 188 ? -17.287 -14.293 33.465 1.00 97.56 188 LEU A CA 1
ATOM 1476 C C . LEU A 1 188 ? -16.996 -15.118 32.205 1.00 97.56 188 LEU A C 1
ATOM 1478 O O . LEU A 1 188 ? -15.885 -15.051 31.683 1.00 97.56 188 LEU A O 1
ATOM 1482 N N . GLN A 1 189 ? -17.974 -15.878 31.716 1.00 98.25 189 GLN A N 1
ATOM 1483 C CA . GLN A 1 189 ? -17.829 -16.661 30.496 1.00 98.25 189 GLN A CA 1
ATOM 1484 C C . GLN A 1 189 ? -17.656 -15.763 29.264 1.00 98.25 189 GLN A C 1
ATOM 1486 O O . GLN A 1 189 ? -16.703 -15.961 28.513 1.00 98.25 189 GLN A O 1
ATOM 1491 N N . GLU A 1 190 ? -18.485 -14.728 29.120 1.00 97.94 190 GLU A N 1
ATOM 1492 C CA . GLU A 1 190 ? -18.354 -13.724 28.055 1.00 97.94 190 GLU A CA 1
ATOM 1493 C C . GLU A 1 190 ? -16.976 -13.040 28.097 1.00 97.94 190 GLU A C 1
ATOM 1495 O O . GLU A 1 190 ? -16.311 -12.893 27.072 1.00 97.94 190 GLU A O 1
ATOM 1500 N N . LYS A 1 191 ? -16.480 -12.700 29.296 1.00 98.12 191 LYS A N 1
ATOM 1501 C CA . LYS A 1 191 ? -15.133 -12.140 29.479 1.00 98.12 191 LYS A CA 1
ATOM 1502 C C . LYS A 1 191 ? -14.037 -13.112 29.034 1.00 98.12 191 LYS A C 1
ATOM 1504 O O . LYS A 1 191 ? -13.072 -12.689 28.403 1.00 98.12 191 LYS A O 1
ATOM 1509 N N . LEU A 1 192 ? -14.148 -14.397 29.370 1.00 98.12 192 LEU A N 1
ATOM 1510 C CA . LEU A 1 192 ? -13.167 -15.409 28.962 1.00 98.12 192 LEU A CA 1
ATOM 1511 C C . LEU A 1 192 ? -13.163 -15.617 27.443 1.00 98.12 192 LEU A C 1
ATOM 1513 O O . LEU A 1 192 ? -12.094 -15.756 26.850 1.00 98.12 192 LEU A O 1
ATOM 1517 N N . GLU A 1 193 ? -14.335 -15.614 26.811 1.00 98.31 193 GLU A N 1
ATOM 1518 C CA . GLU A 1 193 ? -14.472 -15.692 25.353 1.00 98.31 193 GLU A CA 1
ATOM 1519 C C . GLU A 1 193 ? -13.867 -14.458 24.669 1.00 98.31 193 GLU A C 1
ATOM 1521 O O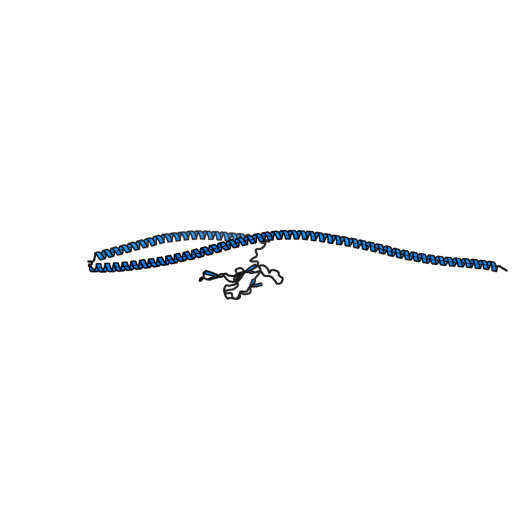 . GLU A 1 193 ? -13.090 -14.605 23.724 1.00 98.31 193 GLU A O 1
ATOM 1526 N N . ALA A 1 194 ? -14.115 -13.257 25.201 1.00 97.75 194 ALA A N 1
ATOM 1527 C CA . ALA A 1 194 ? -13.495 -12.027 24.716 1.00 97.75 194 ALA A CA 1
ATOM 1528 C C . ALA A 1 194 ? -11.960 -12.065 24.831 1.00 97.75 194 ALA A C 1
ATOM 1530 O O . ALA A 1 194 ? -11.272 -11.716 23.876 1.00 97.75 194 ALA A O 1
ATOM 1531 N N . ILE A 1 195 ? -11.410 -12.547 25.954 1.00 98.31 195 ILE A N 1
ATOM 1532 C CA . ILE A 1 195 ? -9.953 -12.681 26.144 1.00 98.31 195 ILE A CA 1
ATOM 1533 C C . ILE A 1 195 ? -9.349 -13.654 25.128 1.00 98.31 195 ILE A C 1
ATOM 1535 O O . ILE A 1 195 ? -8.334 -13.334 24.513 1.00 98.31 195 ILE A O 1
ATOM 1539 N N . ARG A 1 196 ? -9.974 -14.819 24.911 1.00 98.31 196 ARG A N 1
ATOM 1540 C CA . ARG A 1 196 ? -9.517 -15.761 23.875 1.00 98.31 196 ARG A CA 1
ATOM 1541 C C . ARG A 1 196 ? -9.525 -15.107 22.499 1.00 98.31 196 ARG A C 1
ATOM 1543 O O . ARG A 1 196 ? -8.574 -15.273 21.741 1.00 98.31 196 ARG A O 1
ATOM 1550 N N . LYS A 1 197 ? -10.563 -14.321 22.195 1.00 98.38 197 LYS A N 1
ATOM 1551 C CA . LYS A 1 197 ? -10.658 -13.641 20.906 1.00 98.38 197 LYS A CA 1
ATOM 1552 C C . LYS A 1 197 ? -9.580 -12.577 20.720 1.00 98.38 197 LYS A C 1
ATOM 1554 O O . LYS A 1 197 ? -9.035 -12.463 19.627 1.00 98.38 197 LYS A O 1
ATOM 1559 N N . VAL A 1 198 ? -9.248 -11.836 21.775 1.00 98.25 198 VAL A N 1
ATOM 1560 C CA . VAL A 1 198 ? -8.130 -10.885 21.762 1.00 98.25 198 VAL A CA 1
ATOM 1561 C C . VAL A 1 198 ? -6.814 -11.611 21.483 1.00 98.25 198 VAL A C 1
ATOM 1563 O O . VAL A 1 198 ? -6.108 -11.217 20.565 1.00 98.25 198 VAL A O 1
ATOM 1566 N N . GLN A 1 199 ? -6.539 -12.726 22.164 1.00 98.31 199 GLN A N 1
ATOM 1567 C CA . GLN A 1 199 ? -5.316 -13.509 21.934 1.00 98.31 199 GLN A CA 1
ATOM 1568 C C . GLN A 1 199 ? -5.213 -14.055 20.499 1.00 98.31 199 GLN A C 1
ATOM 1570 O O . GLN A 1 199 ? -4.141 -14.041 19.899 1.00 98.31 199 GLN A O 1
ATOM 1575 N N . GLU A 1 200 ? -6.319 -14.527 19.916 1.00 98.25 200 GLU A N 1
ATOM 1576 C CA . GLU A 1 200 ? -6.353 -14.938 18.504 1.00 98.25 200 GLU A CA 1
ATOM 1577 C C . GLU A 1 200 ? -6.016 -13.779 17.558 1.00 98.25 200 GLU A C 1
ATOM 1579 O O . GLU A 1 200 ? -5.262 -13.960 16.600 1.00 98.25 200 GLU A O 1
ATOM 1584 N N . LEU A 1 201 ? -6.576 -12.593 17.821 1.00 98.00 201 LEU A N 1
ATOM 1585 C CA . LEU A 1 201 ? -6.331 -11.398 17.017 1.00 98.00 201 LEU A CA 1
ATOM 1586 C C . LEU A 1 201 ? -4.890 -10.902 17.158 1.00 98.00 201 LEU A C 1
ATOM 1588 O O . LEU A 1 201 ? -4.296 -10.548 16.148 1.00 98.00 201 LEU A O 1
ATOM 1592 N N . GLU A 1 202 ? -4.311 -10.928 18.358 1.00 98.25 202 GLU A N 1
ATOM 1593 C CA . GLU A 1 202 ? -2.906 -10.571 18.600 1.00 98.25 202 GLU A CA 1
ATOM 1594 C C . GLU A 1 202 ? -1.950 -11.492 17.831 1.00 98.25 202 GLU A C 1
ATOM 1596 O O . GLU A 1 202 ? -1.038 -11.020 17.154 1.00 98.25 202 GLU A O 1
ATOM 1601 N N . ASN A 1 203 ? -2.199 -12.805 17.854 1.00 98.25 203 ASN A N 1
ATOM 1602 C CA . ASN A 1 203 ? -1.399 -13.765 17.090 1.00 98.25 203 ASN A CA 1
ATOM 1603 C C . ASN A 1 203 ? -1.538 -13.549 15.576 1.00 98.25 203 ASN A C 1
ATOM 1605 O O . ASN A 1 203 ? -0.550 -13.586 14.844 1.00 98.25 203 ASN A O 1
ATOM 1609 N N . SER A 1 204 ? -2.764 -13.310 15.095 1.00 97.81 204 SER A N 1
ATOM 1610 C CA . SER A 1 204 ? -3.002 -13.004 13.682 1.00 97.81 204 SER A CA 1
ATOM 1611 C C . SER A 1 204 ? -2.316 -11.704 13.265 1.00 97.81 204 SER A C 1
ATOM 1613 O O . SER A 1 204 ? -1.733 -11.660 12.186 1.00 97.81 204 SER A O 1
ATOM 1615 N N . LEU A 1 205 ? -2.369 -10.671 14.110 1.00 97.94 205 LEU A N 1
ATOM 1616 C CA . LEU A 1 205 ? -1.725 -9.386 13.869 1.00 97.94 205 LEU A CA 1
ATOM 1617 C C . LEU A 1 205 ? -0.208 -9.562 13.764 1.00 97.94 205 LEU A C 1
ATOM 1619 O O . LEU A 1 205 ? 0.369 -9.173 12.753 1.00 97.94 205 LEU A O 1
ATOM 1623 N N . SER A 1 206 ? 0.410 -10.241 14.733 1.00 98.50 206 SER A N 1
ATOM 1624 C CA . SER A 1 206 ? 1.851 -10.515 14.718 1.00 98.50 206 SER A CA 1
ATOM 1625 C C . SER A 1 206 ? 2.286 -11.268 13.454 1.00 98.50 206 SER A C 1
ATOM 1627 O O . SER A 1 206 ? 3.294 -10.923 12.839 1.00 98.50 206 SER A O 1
ATOM 1629 N N . ASN A 1 207 ? 1.497 -12.247 12.998 1.00 97.81 207 ASN A N 1
ATOM 1630 C CA . ASN A 1 207 ? 1.771 -12.948 11.742 1.00 97.81 207 ASN A CA 1
ATOM 1631 C C . ASN A 1 207 ? 1.726 -12.002 10.532 1.00 97.81 207 ASN A C 1
ATOM 1633 O O . ASN A 1 207 ? 2.632 -12.036 9.701 1.00 97.81 207 ASN A O 1
ATOM 1637 N N . THR A 1 208 ? 0.707 -11.141 10.447 1.00 96.88 208 THR A N 1
ATOM 1638 C CA . THR A 1 208 ? 0.585 -10.171 9.345 1.00 96.88 208 THR A CA 1
ATOM 1639 C C . THR A 1 208 ? 1.666 -9.090 9.381 1.00 96.88 208 THR A C 1
ATOM 1641 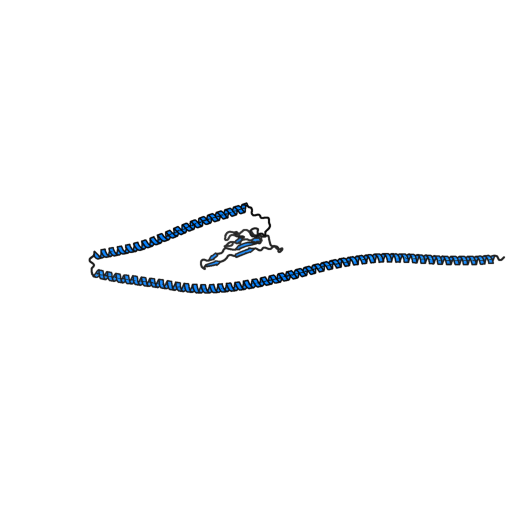O O . THR A 1 208 ? 2.145 -8.671 8.330 1.00 96.88 208 THR A O 1
ATOM 1644 N N . GLU A 1 209 ? 2.106 -8.669 10.568 1.00 98.25 209 GLU A N 1
ATOM 1645 C CA . GLU A 1 209 ? 3.214 -7.723 10.736 1.00 98.25 209 GLU A CA 1
ATOM 1646 C C . GLU A 1 209 ? 4.537 -8.332 10.256 1.00 98.25 209 GLU A C 1
ATOM 1648 O O . GLU A 1 209 ? 5.281 -7.686 9.515 1.00 98.25 209 GLU A O 1
ATOM 1653 N N . ASN A 1 210 ? 4.798 -9.598 10.595 1.00 98.06 210 ASN A N 1
ATOM 1654 C CA . ASN A 1 210 ? 5.979 -10.323 10.123 1.00 98.06 210 ASN A CA 1
ATOM 1655 C C . ASN A 1 210 ? 5.974 -10.490 8.595 1.00 98.06 210 ASN A C 1
ATOM 1657 O O . ASN A 1 210 ? 6.994 -10.261 7.942 1.00 98.06 210 ASN A O 1
ATOM 1661 N N . GLU A 1 211 ? 4.830 -10.850 8.006 1.00 98.06 211 GLU A N 1
ATOM 1662 C CA . GLU A 1 211 ? 4.685 -10.956 6.549 1.00 98.06 211 GLU A CA 1
ATOM 1663 C C . GLU A 1 211 ? 4.904 -9.600 5.864 1.00 98.06 211 GLU A C 1
ATOM 1665 O O . GLU A 1 211 ? 5.655 -9.510 4.891 1.00 98.06 211 GLU A O 1
ATOM 1670 N N . SER A 1 212 ? 4.331 -8.526 6.414 1.00 96.38 212 SER A N 1
ATOM 1671 C CA . SER A 1 212 ? 4.544 -7.168 5.912 1.00 96.38 212 SER A CA 1
ATOM 1672 C C . SER A 1 212 ? 6.014 -6.752 5.989 1.00 96.38 212 SER A C 1
ATOM 1674 O O . SER A 1 212 ? 6.526 -6.155 5.041 1.00 96.38 212 SER A O 1
ATOM 1676 N N . SER A 1 213 ? 6.713 -7.075 7.082 1.00 98.25 213 SER A N 1
ATOM 1677 C CA . SER A 1 213 ? 8.148 -6.799 7.222 1.00 98.25 213 SER A CA 1
ATOM 1678 C C . SER A 1 213 ? 8.961 -7.536 6.156 1.00 98.25 213 SER A C 1
ATOM 1680 O O . SER A 1 213 ? 9.807 -6.936 5.493 1.00 98.25 213 SER A O 1
ATOM 1682 N N . HIS A 1 214 ? 8.668 -8.818 5.920 1.00 98.06 214 HIS A N 1
ATOM 1683 C CA . HIS A 1 214 ? 9.336 -9.599 4.878 1.00 98.06 214 HIS A CA 1
ATOM 1684 C C . HIS A 1 214 ? 9.080 -9.059 3.467 1.00 98.06 214 HIS A C 1
ATOM 1686 O O . HIS A 1 214 ? 10.007 -8.995 2.655 1.00 98.06 214 HIS A O 1
ATOM 1692 N N . LEU A 1 215 ? 7.844 -8.654 3.163 1.00 97.56 215 LEU A N 1
ATOM 1693 C CA . LEU A 1 215 ? 7.508 -8.046 1.876 1.00 97.56 215 LEU A CA 1
ATOM 1694 C C . LEU A 1 215 ? 8.235 -6.713 1.674 1.00 97.56 215 LEU A C 1
ATOM 1696 O O . LEU A 1 215 ? 8.738 -6.458 0.579 1.00 97.56 215 LEU A O 1
ATOM 1700 N N . LEU A 1 216 ? 8.344 -5.897 2.725 1.00 98.19 216 LEU A N 1
ATOM 1701 C CA . LEU A 1 216 ? 9.073 -4.633 2.688 1.00 98.19 216 LEU A CA 1
ATOM 1702 C C . LEU A 1 216 ? 10.565 -4.853 2.394 1.00 98.19 216 LEU A C 1
ATOM 1704 O O . LEU A 1 216 ? 11.112 -4.217 1.495 1.00 98.19 216 LEU A O 1
ATOM 1708 N N . GLU A 1 217 ? 11.210 -5.802 3.076 1.00 98.25 217 GLU A N 1
ATOM 1709 C CA . GLU A 1 217 ? 12.611 -6.163 2.817 1.00 98.25 217 GLU A CA 1
ATOM 1710 C C . GLU A 1 217 ? 12.825 -6.703 1.396 1.00 98.25 217 GLU A C 1
ATOM 1712 O O . GLU A 1 217 ? 13.807 -6.367 0.729 1.00 98.25 217 GLU A O 1
ATOM 1717 N N . ALA A 1 218 ? 11.913 -7.549 0.908 1.00 98.19 218 ALA A N 1
ATOM 1718 C CA . ALA A 1 218 ? 11.980 -8.073 -0.452 1.00 98.19 218 ALA A CA 1
ATOM 1719 C C . ALA A 1 218 ? 11.820 -6.958 -1.495 1.00 98.19 218 ALA A C 1
ATOM 1721 O O . ALA A 1 218 ? 12.507 -6.976 -2.518 1.00 98.19 218 ALA A O 1
ATOM 1722 N N . ASN A 1 219 ? 10.947 -5.981 -1.236 1.00 96.25 219 ASN A N 1
ATOM 1723 C CA . ASN A 1 219 ? 10.767 -4.833 -2.116 1.00 96.25 219 ASN A CA 1
ATOM 1724 C C . ASN A 1 219 ? 12.015 -3.939 -2.138 1.00 96.25 219 ASN A C 1
ATOM 1726 O O . ASN A 1 219 ? 12.502 -3.610 -3.214 1.00 96.25 219 ASN A O 1
ATOM 1730 N N . GLN A 1 220 ? 12.607 -3.654 -0.975 1.00 98.19 220 GLN A N 1
ATOM 1731 C CA . GLN A 1 220 ? 13.861 -2.896 -0.884 1.00 98.19 220 GLN A CA 1
ATOM 1732 C C . GLN A 1 220 ? 15.004 -3.566 -1.658 1.00 98.19 220 GLN A C 1
ATOM 1734 O O . GLN A 1 220 ? 15.760 -2.892 -2.356 1.00 98.19 220 GLN A O 1
ATOM 1739 N N . LYS A 1 221 ? 15.121 -4.899 -1.592 1.00 98.19 221 LYS A N 1
ATOM 1740 C CA . LYS A 1 221 ? 16.121 -5.643 -2.379 1.00 98.19 221 LYS A CA 1
ATOM 1741 C C . LYS A 1 221 ? 15.894 -5.500 -3.885 1.00 98.19 221 LYS A C 1
ATOM 1743 O O . LYS A 1 221 ? 16.853 -5.291 -4.622 1.00 98.19 221 LYS A O 1
ATOM 1748 N N . LYS A 1 222 ? 14.640 -5.578 -4.342 1.00 97.44 222 LYS A N 1
ATOM 1749 C CA . LYS A 1 222 ? 14.295 -5.380 -5.760 1.00 97.44 222 LYS A CA 1
ATOM 1750 C C . LYS A 1 222 ? 14.573 -3.951 -6.221 1.00 97.44 222 LYS A C 1
ATOM 1752 O O . LYS A 1 222 ? 15.091 -3.762 -7.314 1.00 97.44 222 LYS A O 1
ATOM 1757 N N . GLU A 1 223 ? 14.273 -2.951 -5.395 1.00 98.00 223 GLU A N 1
ATOM 1758 C CA . GLU A 1 223 ? 14.596 -1.549 -5.686 1.00 98.00 223 GLU A CA 1
ATOM 1759 C C . GLU A 1 223 ? 16.109 -1.340 -5.838 1.00 98.00 223 GLU A C 1
ATOM 1761 O O . GLU A 1 223 ? 16.548 -0.702 -6.793 1.00 98.00 223 GLU A O 1
ATOM 1766 N N . GLN A 1 224 ? 16.917 -1.943 -4.959 1.00 98.19 224 GLN A N 1
ATOM 1767 C CA . GLN A 1 224 ? 18.379 -1.921 -5.081 1.00 98.19 224 GLN A CA 1
ATOM 1768 C C . GLN A 1 224 ? 18.864 -2.592 -6.375 1.00 98.19 224 GLN A C 1
ATOM 1770 O O . GLN A 1 224 ? 19.749 -2.062 -7.046 1.00 98.19 224 GLN A O 1
ATOM 1775 N N . GLU A 1 225 ? 18.277 -3.727 -6.761 1.00 97.88 225 GLU A N 1
ATOM 1776 C CA . GLU A 1 225 ? 18.616 -4.412 -8.013 1.00 97.88 225 GLU A CA 1
ATOM 1777 C C . GLU A 1 225 ? 18.264 -3.565 -9.246 1.00 97.88 225 GLU A C 1
ATOM 1779 O O . GLU A 1 225 ? 19.076 -3.448 -10.164 1.00 97.88 225 GLU A O 1
ATOM 1784 N N . ILE A 1 226 ? 17.100 -2.909 -9.247 1.00 97.62 226 ILE A N 1
ATOM 1785 C CA . ILE A 1 226 ? 16.691 -1.989 -10.318 1.00 97.62 226 ILE A CA 1
ATOM 1786 C C . ILE A 1 226 ? 17.674 -0.820 -10.436 1.00 97.62 226 ILE A C 1
ATOM 1788 O O . ILE A 1 226 ? 18.068 -0.475 -11.549 1.00 97.62 226 ILE A O 1
ATOM 1792 N N . LEU A 1 227 ? 18.108 -0.235 -9.316 1.00 98.19 227 LEU A N 1
ATOM 1793 C CA . LEU A 1 227 ? 19.095 0.849 -9.327 1.00 98.19 227 LEU A CA 1
ATOM 1794 C C . LEU A 1 227 ? 20.428 0.404 -9.943 1.00 98.19 227 LEU A C 1
ATOM 1796 O O . LEU A 1 227 ? 20.970 1.111 -10.792 1.00 98.19 227 LEU A O 1
ATOM 1800 N N . LEU A 1 228 ? 20.917 -0.788 -9.589 1.00 97.81 228 LEU A N 1
ATOM 1801 C CA . LEU A 1 228 ? 22.135 -1.353 -10.180 1.00 97.81 228 LEU A CA 1
ATOM 1802 C C . LEU A 1 228 ? 21.980 -1.623 -11.685 1.00 97.81 228 LEU A C 1
ATOM 1804 O O . LEU A 1 228 ? 22.919 -1.425 -12.456 1.00 97.81 228 LEU A O 1
ATOM 1808 N N . LEU A 1 229 ? 20.805 -2.082 -12.123 1.00 97.56 229 LEU A N 1
ATOM 1809 C CA . LEU A 1 229 ? 20.518 -2.293 -13.544 1.00 97.56 229 LEU A CA 1
ATOM 1810 C C . LEU A 1 229 ? 20.448 -0.973 -14.320 1.00 97.56 229 LEU A C 1
ATOM 1812 O O . LEU A 1 229 ? 20.948 -0.909 -15.442 1.00 97.56 229 LEU A O 1
ATOM 1816 N N . LEU A 1 230 ? 19.882 0.081 -13.727 1.00 97.12 230 LEU A N 1
ATOM 1817 C CA . LEU A 1 230 ? 19.859 1.421 -14.316 1.00 97.12 230 LEU A CA 1
ATOM 1818 C C . LEU A 1 230 ? 21.269 2.007 -14.457 1.00 97.12 230 LEU A C 1
ATOM 1820 O O . LEU A 1 230 ? 21.582 2.599 -15.489 1.00 97.12 230 LEU A O 1
ATOM 1824 N N . GLU A 1 231 ? 22.136 1.808 -13.461 1.00 98.06 231 GLU A N 1
ATOM 1825 C CA . GLU A 1 231 ? 23.536 2.236 -13.532 1.00 98.06 231 GLU A CA 1
ATOM 1826 C C . GLU A 1 231 ? 24.273 1.540 -14.686 1.00 98.06 231 GLU A C 1
ATOM 1828 O O . GLU A 1 231 ? 24.870 2.209 -15.531 1.00 98.06 231 GLU A O 1
ATOM 1833 N N . LYS A 1 232 ? 24.127 0.213 -14.809 1.00 98.06 232 LYS A N 1
ATOM 1834 C CA . LYS A 1 232 ? 24.689 -0.552 -15.936 1.00 98.06 232 LYS A CA 1
ATOM 1835 C C . LYS A 1 232 ? 24.134 -0.111 -17.290 1.00 98.06 232 LYS A C 1
ATOM 1837 O O . LYS A 1 232 ? 24.880 -0.023 -18.262 1.00 98.06 232 LYS A O 1
ATOM 1842 N N . ALA A 1 233 ? 22.835 0.177 -17.378 1.00 97.31 233 ALA A N 1
ATOM 1843 C CA . ALA A 1 233 ? 22.234 0.688 -18.608 1.00 97.31 233 ALA A CA 1
ATOM 1844 C C . ALA A 1 233 ? 22.848 2.042 -19.005 1.00 97.31 233 ALA A C 1
ATOM 1846 O O . ALA A 1 233 ? 23.204 2.230 -20.166 1.00 97.31 233 ALA A O 1
ATOM 1847 N N . SER A 1 234 ? 23.066 2.938 -18.037 1.00 97.88 234 SER A N 1
ATOM 1848 C CA . SER A 1 234 ? 23.745 4.220 -18.264 1.00 97.88 234 SER A CA 1
ATOM 1849 C C . SER A 1 234 ? 25.186 4.048 -18.761 1.00 97.88 234 SER A C 1
ATOM 1851 O O . SER A 1 234 ? 25.646 4.799 -19.624 1.00 97.88 234 SER A O 1
ATOM 1853 N N . GLU A 1 235 ? 25.917 3.056 -18.245 1.00 98.00 235 GLU A N 1
ATOM 1854 C CA . GLU A 1 235 ? 27.258 2.721 -18.739 1.00 98.00 235 GLU A CA 1
ATOM 1855 C C . GLU A 1 235 ? 27.227 2.244 -20.194 1.00 98.00 235 GLU A C 1
ATOM 1857 O O . GLU A 1 235 ? 27.987 2.753 -21.022 1.00 98.00 235 GLU A O 1
ATOM 1862 N N . HIS A 1 236 ? 26.307 1.339 -20.535 1.00 96.81 236 HIS A N 1
ATOM 1863 C CA . HIS A 1 236 ? 26.146 0.865 -21.909 1.00 96.81 236 HIS A CA 1
ATOM 1864 C C . HIS A 1 236 ? 25.708 1.978 -22.869 1.00 96.81 236 HIS A C 1
ATOM 1866 O O . HIS A 1 236 ? 26.206 2.041 -23.990 1.00 96.81 236 HIS A O 1
ATOM 1872 N N . GLU A 1 237 ? 24.845 2.904 -22.445 1.00 97.62 237 GLU A N 1
ATOM 1873 C CA . GLU A 1 237 ? 24.483 4.078 -23.251 1.00 97.62 237 GLU A CA 1
ATOM 1874 C C . GLU A 1 237 ? 25.699 4.961 -23.563 1.00 97.62 237 GLU A C 1
ATOM 1876 O O . GLU A 1 237 ? 25.872 5.407 -24.702 1.00 97.62 237 GLU A O 1
ATOM 1881 N N . LYS A 1 238 ? 26.585 5.182 -22.581 1.00 97.50 238 LYS A N 1
ATOM 1882 C CA . LYS A 1 238 ? 27.842 5.919 -22.798 1.00 97.50 238 LYS A CA 1
ATOM 1883 C C . LYS A 1 238 ? 28.758 5.184 -23.773 1.00 97.50 238 LYS A C 1
ATOM 1885 O O . LYS A 1 238 ? 29.367 5.818 -24.635 1.00 97.50 238 LYS A O 1
ATOM 1890 N N . GLU A 1 239 ? 28.856 3.863 -23.658 1.00 97.88 239 GLU A N 1
ATOM 1891 C CA . GLU A 1 239 ? 29.661 3.044 -24.564 1.00 97.88 239 GLU A CA 1
ATOM 1892 C C . GLU A 1 239 ? 29.119 3.087 -26.000 1.00 97.88 239 GLU A C 1
ATOM 1894 O O . GLU A 1 239 ? 29.879 3.354 -26.934 1.00 97.88 239 GLU A O 1
ATOM 1899 N N . ILE A 1 240 ? 27.802 2.942 -26.176 1.00 97.25 240 ILE A N 1
ATOM 1900 C CA . ILE A 1 240 ? 27.124 3.075 -27.472 1.00 97.25 240 ILE A CA 1
ATOM 1901 C C . ILE A 1 240 ? 27.356 4.468 -28.059 1.00 97.25 240 ILE A C 1
ATOM 1903 O O . ILE A 1 240 ? 27.700 4.584 -29.234 1.00 97.25 240 ILE A O 1
ATOM 1907 N N . SER A 1 241 ? 27.231 5.528 -27.256 1.00 97.81 241 SER A N 1
ATOM 1908 C CA . SER A 1 241 ? 27.507 6.904 -27.689 1.00 97.81 241 SER A CA 1
ATOM 1909 C C . SER A 1 241 ? 28.944 7.064 -28.202 1.00 97.81 241 SER A C 1
ATOM 1911 O O . SER A 1 241 ? 29.167 7.629 -29.275 1.00 97.81 241 SER A O 1
ATOM 1913 N N . ASN A 1 242 ? 29.925 6.512 -27.484 1.00 97.62 242 ASN A N 1
ATOM 1914 C CA . ASN A 1 242 ? 31.330 6.556 -27.887 1.00 97.62 242 ASN A CA 1
ATOM 1915 C C . ASN A 1 242 ? 31.597 5.761 -29.172 1.00 97.62 242 ASN A C 1
ATOM 1917 O O . ASN A 1 242 ? 32.331 6.232 -30.041 1.00 97.62 242 ASN A O 1
ATOM 1921 N N . LEU A 1 243 ? 31.009 4.570 -29.309 1.00 96.81 243 LEU A N 1
ATOM 1922 C CA . LEU A 1 243 ? 31.122 3.762 -30.525 1.00 96.81 243 LEU A CA 1
ATOM 1923 C C . LEU A 1 243 ? 30.454 4.445 -31.721 1.00 96.81 243 LEU A C 1
ATOM 1925 O O . LEU A 1 243 ? 31.014 4.434 -32.812 1.00 96.81 243 LEU A O 1
ATOM 1929 N N . THR A 1 244 ? 29.315 5.100 -31.503 1.00 97.44 244 THR A N 1
ATOM 1930 C CA . THR A 1 244 ? 28.589 5.843 -32.542 1.00 97.44 244 THR A CA 1
ATOM 1931 C C . THR A 1 244 ? 29.421 7.016 -33.057 1.00 97.44 244 THR A C 1
ATOM 1933 O O . THR A 1 244 ? 29.544 7.189 -34.264 1.00 97.44 244 THR A O 1
ATOM 1936 N N . LYS A 1 245 ? 30.076 7.773 -32.164 1.00 97.75 245 LYS A N 1
ATOM 1937 C CA . LYS A 1 245 ? 31.005 8.847 -32.559 1.00 97.75 245 LYS A CA 1
ATOM 1938 C C . LYS A 1 245 ? 32.179 8.321 -33.381 1.00 97.75 245 LYS A C 1
ATOM 1940 O O . LYS A 1 245 ? 32.489 8.873 -34.428 1.00 97.75 245 LYS A O 1
ATOM 1945 N N . LYS A 1 246 ? 32.801 7.219 -32.945 1.00 97.69 246 LYS A N 1
ATOM 1946 C CA . LYS A 1 246 ? 33.895 6.588 -33.703 1.00 97.69 246 LYS A CA 1
ATOM 1947 C C . LYS A 1 246 ? 33.441 6.107 -35.078 1.00 97.69 246 LYS A C 1
ATOM 1949 O O . LYS A 1 246 ? 34.208 6.207 -36.028 1.00 97.69 246 LYS A O 1
ATOM 1954 N N . LEU A 1 247 ? 32.223 5.575 -35.181 1.00 96.25 247 LEU A N 1
ATOM 1955 C CA . LEU A 1 247 ? 31.657 5.150 -36.457 1.00 96.25 247 LEU A CA 1
ATOM 1956 C C . LEU A 1 247 ? 31.482 6.348 -37.396 1.00 96.25 247 LEU A C 1
ATOM 1958 O O . LEU A 1 247 ? 31.960 6.283 -38.522 1.00 96.25 247 LEU A O 1
ATOM 1962 N N . GLN A 1 248 ? 30.912 7.454 -36.906 1.00 97.00 248 GLN A N 1
ATOM 1963 C CA . GLN A 1 248 ? 30.770 8.697 -37.675 1.00 97.00 248 GLN A CA 1
ATOM 1964 C C . GLN A 1 248 ? 32.121 9.227 -38.173 1.00 97.00 248 GLN A C 1
ATOM 1966 O O . GLN A 1 248 ? 32.260 9.529 -39.352 1.00 97.00 248 GLN A O 1
ATOM 1971 N N . GLU A 1 249 ? 33.151 9.258 -37.318 1.00 97.12 249 GLU A N 1
ATOM 1972 C CA . GLU A 1 249 ? 34.501 9.683 -37.724 1.00 97.12 249 GLU A CA 1
ATOM 1973 C C . GLU A 1 249 ? 35.103 8.796 -38.829 1.00 97.12 249 GLU A C 1
ATOM 1975 O O . GLU A 1 249 ? 35.882 9.266 -39.661 1.00 97.12 249 GLU A O 1
ATOM 1980 N N . VAL A 1 250 ? 34.806 7.493 -38.820 1.00 96.69 250 VAL A N 1
ATOM 1981 C CA . VAL A 1 250 ? 35.272 6.556 -39.854 1.00 96.69 250 VAL A CA 1
ATOM 1982 C C . VAL A 1 250 ? 34.471 6.724 -41.144 1.00 96.69 250 VAL A C 1
ATOM 1984 O O . VAL A 1 250 ? 35.065 6.700 -42.220 1.00 96.69 250 VAL A O 1
ATOM 1987 N N . GLU A 1 251 ? 33.157 6.917 -41.048 1.00 96.12 251 GLU A N 1
ATOM 1988 C CA . GLU A 1 251 ? 32.280 7.181 -42.192 1.00 96.12 251 GLU A CA 1
ATOM 1989 C C . GLU A 1 251 ? 32.665 8.481 -42.909 1.00 96.12 251 GLU A C 1
ATOM 1991 O O . GLU A 1 251 ? 32.789 8.473 -44.133 1.00 96.12 251 GLU A O 1
ATOM 1996 N N . GLU A 1 252 ? 32.948 9.560 -42.171 1.00 97.06 252 GLU A N 1
ATOM 1997 C CA . GLU A 1 252 ? 33.430 10.829 -42.737 1.00 97.06 252 GLU A CA 1
ATOM 1998 C C . GLU A 1 252 ? 34.754 10.641 -43.489 1.00 97.06 252 GLU A C 1
ATOM 2000 O O . GLU A 1 252 ? 34.859 10.995 -44.663 1.00 97.06 252 GLU A O 1
ATOM 2005 N N . LYS A 1 253 ? 35.743 9.982 -42.869 1.00 97.00 253 LYS A N 1
ATOM 2006 C CA . LYS A 1 253 ? 37.034 9.691 -43.523 1.00 97.00 253 LYS A CA 1
ATOM 2007 C C . LYS A 1 253 ? 36.880 8.831 -44.774 1.00 97.00 253 LYS A C 1
ATOM 2009 O O . LYS A 1 253 ? 37.625 9.006 -45.738 1.00 97.00 253 LYS A O 1
ATOM 2014 N N . TYR A 1 254 ? 35.961 7.868 -44.751 1.00 95.06 254 TYR A N 1
ATOM 2015 C CA . TYR A 1 254 ? 35.683 7.028 -45.910 1.00 95.06 254 TYR A CA 1
ATOM 2016 C C . TYR A 1 254 ? 35.079 7.847 -47.054 1.00 95.06 254 TYR A C 1
ATOM 2018 O O . TYR A 1 254 ? 35.495 7.680 -48.201 1.00 95.06 254 TYR A O 1
ATOM 2026 N N . LEU A 1 255 ? 34.147 8.751 -46.744 1.00 96.62 255 LEU A N 1
ATOM 2027 C CA . LEU A 1 255 ? 33.529 9.639 -47.724 1.00 96.62 255 LEU A CA 1
ATOM 2028 C C . LEU A 1 255 ? 34.564 10.582 -48.359 1.00 96.62 255 LEU A C 1
ATOM 2030 O O . LEU A 1 255 ? 34.595 10.719 -49.582 1.00 96.62 255 LEU A O 1
ATOM 2034 N N . ASP A 1 256 ? 35.458 11.157 -47.550 1.00 95.88 256 ASP A N 1
ATOM 2035 C CA . ASP A 1 256 ? 36.553 12.012 -48.022 1.00 95.88 256 ASP A CA 1
ATOM 2036 C C . ASP A 1 256 ? 37.494 11.254 -48.969 1.00 95.88 256 ASP A C 1
ATOM 2038 O O . ASP A 1 256 ? 37.795 11.728 -50.066 1.00 95.88 256 ASP A O 1
ATOM 2042 N N . LEU A 1 257 ? 37.915 10.041 -48.589 1.00 95.56 257 LEU A N 1
ATOM 2043 C CA . LEU A 1 257 ? 38.741 9.179 -49.441 1.00 95.56 257 LEU A CA 1
ATOM 2044 C C . LEU A 1 257 ? 38.021 8.794 -50.736 1.00 95.56 257 LEU A C 1
ATOM 2046 O O . LEU A 1 257 ? 38.642 8.734 -51.796 1.00 95.56 257 LEU A O 1
ATOM 2050 N N . GLN A 1 258 ? 36.716 8.529 -50.671 1.00 95.38 258 GLN A N 1
ATOM 2051 C CA . GLN A 1 258 ? 35.917 8.221 -51.850 1.00 95.38 258 GLN A CA 1
ATOM 2052 C C . GLN A 1 258 ? 35.842 9.423 -52.802 1.00 95.38 258 GLN A C 1
ATOM 2054 O O . GLN A 1 258 ? 35.966 9.234 -54.013 1.00 95.38 258 GLN A O 1
ATOM 2059 N N . SER A 1 259 ? 35.691 10.640 -52.267 1.00 95.25 259 SER A N 1
ATOM 2060 C CA . SER A 1 259 ? 35.711 11.881 -53.047 1.00 95.25 259 SER A CA 1
ATOM 2061 C C . SER A 1 259 ? 37.076 12.113 -53.697 1.00 95.25 259 SER A C 1
ATOM 2063 O O . SER A 1 259 ? 37.144 12.325 -54.905 1.00 95.25 259 SER A O 1
ATOM 2065 N N . GLN A 1 260 ? 38.166 11.986 -52.933 1.00 95.75 260 GLN A N 1
ATOM 2066 C CA . GLN A 1 260 ? 39.534 12.117 -53.452 1.00 95.75 260 GLN A CA 1
ATOM 2067 C C . GLN A 1 260 ? 39.815 11.107 -54.567 1.00 95.75 260 GLN A C 1
ATOM 2069 O O . GLN A 1 260 ? 40.298 11.475 -55.632 1.00 95.75 260 GLN A O 1
ATOM 2074 N N . ASN A 1 261 ? 39.446 9.841 -54.369 1.00 93.56 261 ASN A N 1
ATOM 2075 C CA . ASN A 1 261 ? 39.643 8.800 -55.375 1.00 93.56 261 ASN A CA 1
ATOM 2076 C C . ASN A 1 261 ? 38.798 9.049 -56.642 1.00 93.56 261 ASN A C 1
ATOM 2078 O O . ASN A 1 261 ? 39.222 8.730 -57.753 1.00 93.56 261 ASN A O 1
ATOM 2082 N N . ALA A 1 262 ? 37.602 9.635 -56.507 1.00 95.19 262 ALA A N 1
ATOM 2083 C CA . ALA A 1 262 ? 36.783 10.037 -57.651 1.00 95.19 262 ALA A CA 1
ATOM 2084 C C . ALA A 1 262 ? 37.411 11.205 -58.431 1.00 95.19 262 ALA A C 1
ATOM 2086 O O . ALA A 1 262 ? 37.435 11.165 -59.664 1.00 95.19 262 ALA A O 1
ATOM 2087 N N . GLU A 1 263 ? 37.953 12.207 -57.733 1.00 95.38 263 GLU A N 1
ATOM 2088 C CA . GLU A 1 263 ? 38.689 13.323 -58.340 1.00 95.38 263 GLU A CA 1
ATOM 2089 C C . GLU A 1 263 ? 39.960 12.838 -59.050 1.00 95.38 263 GLU A C 1
ATOM 2091 O O . GLU A 1 263 ? 40.166 13.145 -60.225 1.00 95.38 263 GLU A O 1
ATOM 2096 N N . GLU A 1 264 ? 40.776 12.014 -58.388 1.00 95.12 264 GLU A N 1
ATOM 2097 C CA . GLU A 1 264 ? 41.973 11.411 -58.981 1.00 95.12 264 GLU A CA 1
ATOM 2098 C C . GLU A 1 264 ? 41.622 10.606 -60.235 1.00 95.12 264 GLU A C 1
ATOM 2100 O O . GLU A 1 264 ? 42.233 10.798 -61.289 1.00 95.12 264 GLU A O 1
ATOM 2105 N N . LYS A 1 265 ? 40.584 9.765 -60.177 1.00 95.00 265 LYS A N 1
ATOM 2106 C CA . LYS A 1 265 ? 40.117 9.010 -61.343 1.00 95.00 265 LYS A CA 1
ATOM 2107 C C . LYS A 1 265 ? 39.723 9.928 -62.502 1.00 95.00 265 LYS A C 1
ATOM 2109 O O . LYS A 1 265 ? 40.119 9.654 -63.633 1.00 95.00 265 LYS A O 1
ATOM 2114 N N . LEU A 1 266 ? 38.989 11.010 -62.233 1.00 96.12 266 LEU A N 1
ATOM 2115 C CA . LEU A 1 266 ? 38.579 11.972 -63.258 1.00 96.12 266 LEU A CA 1
ATOM 2116 C C . LEU A 1 266 ? 39.790 12.667 -63.898 1.00 96.12 266 LEU A C 1
ATOM 2118 O O . LEU A 1 266 ? 39.849 12.811 -65.118 1.00 96.12 266 LEU A O 1
ATOM 2122 N N . THR A 1 267 ? 40.778 13.071 -63.095 1.00 95.06 267 THR A N 1
ATOM 2123 C CA . THR A 1 267 ? 42.007 13.692 -63.619 1.00 95.06 267 THR A CA 1
ATOM 2124 C C . THR A 1 267 ? 42.813 12.729 -64.490 1.00 95.06 267 THR A C 1
ATOM 2126 O O . THR A 1 267 ? 43.267 13.112 -65.567 1.00 95.06 267 THR A O 1
ATOM 2129 N N . LEU A 1 268 ? 42.941 11.464 -64.078 1.00 94.31 268 LEU A N 1
ATOM 2130 C CA . LEU A 1 268 ? 43.601 10.428 -64.871 1.00 94.31 268 LEU A CA 1
ATOM 2131 C C . LEU A 1 268 ? 42.855 10.139 -66.179 1.00 94.31 268 LEU A C 1
ATOM 2133 O O . LEU A 1 268 ? 43.496 9.938 -67.209 1.00 94.31 268 LEU A O 1
ATOM 2137 N N . GLU A 1 269 ? 41.522 10.138 -66.153 1.00 94.25 269 GLU A N 1
ATOM 2138 C CA . GLU A 1 269 ? 40.686 9.927 -67.337 1.00 94.25 269 GLU A CA 1
ATOM 2139 C C . GLU A 1 269 ? 40.843 11.075 -68.347 1.00 94.25 269 GLU A C 1
ATOM 2141 O O . GLU A 1 269 ? 41.094 10.815 -69.525 1.00 94.25 269 GLU A O 1
ATOM 2146 N N . ASN A 1 270 ? 40.840 12.328 -67.878 1.00 94.94 270 ASN A N 1
ATOM 2147 C CA . ASN A 1 270 ? 41.112 13.503 -68.713 1.00 94.94 270 ASN A CA 1
ATOM 2148 C C . ASN A 1 270 ? 42.518 13.460 -69.332 1.00 94.94 270 ASN A C 1
ATOM 2150 O O . ASN A 1 270 ? 42.662 13.634 -70.542 1.00 94.94 270 ASN A O 1
ATOM 2154 N N . ASN A 1 271 ? 43.548 13.164 -68.532 1.00 95.06 271 ASN A N 1
ATOM 2155 C CA . ASN A 1 271 ? 44.927 13.050 -69.019 1.00 95.06 271 ASN A CA 1
ATOM 2156 C C . ASN A 1 271 ? 45.068 11.930 -70.064 1.00 95.06 271 ASN A C 1
ATOM 2158 O O . ASN A 1 271 ? 45.750 12.093 -71.075 1.00 95.06 271 ASN A O 1
ATOM 2162 N N . ALA A 1 272 ? 44.415 10.784 -69.845 1.00 93.12 272 ALA A N 1
ATOM 2163 C CA . ALA A 1 272 ? 44.405 9.689 -70.810 1.00 93.12 272 ALA A CA 1
ATOM 2164 C C . ALA A 1 272 ? 43.705 10.087 -72.119 1.00 93.12 272 ALA A C 1
ATOM 2166 O O . ALA A 1 272 ? 44.138 9.676 -73.197 1.00 93.12 272 ALA A O 1
ATOM 2167 N N . GLU A 1 273 ? 42.639 10.885 -72.051 1.00 94.81 273 GLU A N 1
ATOM 2168 C CA . GLU A 1 273 ? 41.946 11.389 -73.234 1.00 94.81 273 GLU A CA 1
ATOM 2169 C C . GLU A 1 273 ? 42.780 12.422 -74.009 1.00 94.81 273 GLU A C 1
ATOM 2171 O O . GLU A 1 273 ? 42.823 12.367 -75.241 1.00 94.81 273 GLU A O 1
ATOM 2176 N N . GLU A 1 274 ? 43.491 13.317 -73.321 1.00 94.69 274 GLU A N 1
ATOM 2177 C CA . GLU A 1 274 ? 44.454 14.234 -73.948 1.00 94.69 274 GLU A CA 1
ATOM 2178 C C . GLU A 1 274 ? 45.569 13.470 -74.667 1.00 94.69 274 GLU A C 1
ATOM 2180 O O . GLU A 1 274 ? 45.786 13.684 -75.861 1.00 94.69 274 GLU A O 1
ATOM 2185 N N . MET A 1 275 ? 46.189 12.497 -73.994 1.00 92.38 275 MET A N 1
ATOM 2186 C CA . MET A 1 275 ? 47.216 11.636 -74.591 1.00 92.38 275 MET A CA 1
ATOM 2187 C C . MET A 1 275 ? 46.701 10.894 -75.835 1.00 92.38 275 MET A C 1
ATOM 2189 O O . MET A 1 275 ? 47.413 10.800 -76.833 1.00 92.38 275 MET A O 1
ATOM 2193 N N . ARG A 1 276 ? 45.449 10.408 -75.828 1.00 94.06 276 ARG A N 1
ATOM 2194 C CA . ARG A 1 276 ? 44.826 9.776 -77.008 1.00 94.06 276 ARG A CA 1
ATOM 2195 C C . ARG A 1 276 ? 44.627 10.755 -78.165 1.00 94.06 276 ARG A C 1
ATOM 2197 O O . ARG A 1 276 ? 44.816 10.374 -79.319 1.00 94.06 276 ARG A O 1
ATOM 2204 N N . LYS A 1 277 ? 44.241 12.006 -77.885 1.00 94.00 277 LYS A N 1
ATOM 2205 C CA . LYS A 1 277 ? 44.112 13.051 -78.918 1.00 94.00 277 LYS A CA 1
ATOM 2206 C C . LYS A 1 277 ? 45.469 13.362 -79.541 1.00 94.00 277 LYS A C 1
ATOM 2208 O O . LYS A 1 277 ? 45.571 13.433 -80.765 1.00 94.00 277 LYS A O 1
ATOM 2213 N N . GLU A 1 278 ? 46.508 13.501 -78.722 1.00 93.88 278 GLU A N 1
ATOM 2214 C CA . GLU A 1 278 ? 47.879 13.693 -79.202 1.00 93.88 278 GLU A CA 1
ATOM 2215 C C . GLU A 1 278 ? 48.359 12.509 -80.049 1.00 93.88 278 GLU A C 1
ATOM 2217 O O . GLU A 1 278 ? 48.883 12.711 -81.146 1.00 93.88 278 GLU A O 1
ATOM 2222 N N . GLU A 1 279 ? 48.116 11.277 -79.595 1.00 92.56 279 GLU A N 1
ATOM 2223 C CA . GLU A 1 279 ? 48.418 10.055 -80.346 1.00 92.56 279 GLU A CA 1
ATOM 2224 C C . GLU A 1 279 ? 47.710 10.043 -81.711 1.00 92.56 279 GLU A C 1
ATOM 2226 O O . GLU A 1 279 ? 48.335 9.756 -82.735 1.00 92.56 279 GLU A O 1
ATOM 2231 N N . GLN A 1 280 ? 46.434 10.434 -81.765 1.00 92.94 280 GLN A N 1
ATOM 2232 C CA . GLN A 1 280 ? 45.666 10.510 -83.009 1.00 92.94 280 GLN A CA 1
ATOM 2233 C C . GLN A 1 280 ? 46.213 11.583 -83.968 1.00 92.94 280 GLN A C 1
ATOM 2235 O O . GLN A 1 280 ? 46.328 11.346 -85.176 1.00 92.94 280 GLN A O 1
ATOM 2240 N N . ILE A 1 281 ? 46.608 12.750 -83.449 1.00 94.06 281 ILE A N 1
ATOM 2241 C CA . ILE A 1 281 ? 47.255 13.810 -84.240 1.00 94.06 281 ILE A CA 1
ATOM 2242 C C . ILE A 1 281 ? 48.593 13.315 -84.801 1.00 94.06 281 ILE A C 1
ATOM 2244 O O . ILE A 1 281 ? 48.888 13.502 -85.983 1.00 94.06 281 ILE A O 1
ATOM 2248 N N . LEU A 1 282 ? 49.408 12.651 -83.982 1.00 93.12 282 LEU A N 1
ATOM 2249 C CA . LEU A 1 282 ? 50.678 12.088 -84.430 1.00 93.12 282 LEU A CA 1
ATOM 2250 C C . LEU A 1 282 ? 50.470 10.990 -85.478 1.00 93.12 282 LEU A C 1
ATOM 2252 O O . LEU A 1 282 ? 51.178 10.984 -86.484 1.00 93.12 282 LEU A O 1
ATOM 2256 N N . SER A 1 283 ? 49.477 10.116 -85.300 1.00 93.25 283 SER A N 1
ATOM 2257 C CA . SER A 1 283 ? 49.135 9.069 -86.270 1.00 93.25 283 SER A CA 1
ATOM 2258 C C . SER A 1 283 ? 48.743 9.656 -87.627 1.00 93.25 283 SER A C 1
ATOM 2260 O O . SER A 1 283 ? 49.306 9.262 -88.648 1.00 93.25 283 SER A O 1
ATOM 2262 N N . THR A 1 284 ? 47.852 10.653 -87.652 1.00 93.12 284 THR A N 1
ATOM 2263 C CA . THR A 1 284 ? 47.451 11.318 -88.908 1.00 93.12 284 THR A CA 1
ATOM 2264 C C . THR A 1 284 ? 48.627 12.030 -89.577 1.00 93.12 284 THR A C 1
ATOM 2266 O O . THR A 1 284 ? 48.781 11.968 -90.797 1.00 93.12 284 THR A O 1
ATOM 2269 N N . LYS A 1 285 ? 49.526 12.645 -88.798 1.00 94.38 285 LYS A N 1
ATOM 2270 C CA . LYS A 1 285 ? 50.757 13.252 -89.322 1.00 94.38 285 LYS A CA 1
ATOM 2271 C C . LYS A 1 285 ? 51.717 12.214 -89.906 1.00 94.38 285 LYS A C 1
ATOM 2273 O O . LYS A 1 285 ? 52.315 12.462 -90.951 1.00 94.38 285 LYS A O 1
ATOM 2278 N N . ILE A 1 286 ? 51.865 11.056 -89.260 1.00 92.62 286 ILE A N 1
ATOM 2279 C CA . ILE A 1 286 ? 52.659 9.935 -89.781 1.00 92.62 286 ILE A CA 1
ATOM 2280 C C . ILE A 1 286 ? 52.063 9.429 -91.098 1.00 92.62 286 ILE A C 1
ATOM 2282 O O . ILE A 1 286 ? 52.814 9.187 -92.040 1.00 92.62 286 ILE A O 1
ATOM 2286 N N . GLU A 1 287 ? 50.741 9.275 -91.187 1.00 92.44 287 GLU A N 1
ATOM 2287 C CA . GLU A 1 287 ? 50.055 8.875 -92.423 1.00 92.44 287 GLU A CA 1
ATOM 2288 C C . GLU A 1 287 ? 50.252 9.895 -93.550 1.00 92.44 287 GLU A C 1
ATOM 2290 O O . GLU A 1 287 ? 50.609 9.503 -94.661 1.00 92.44 287 GLU A O 1
ATOM 2295 N N . ALA A 1 288 ? 50.117 11.193 -93.262 1.00 91.81 288 ALA A N 1
ATOM 2296 C CA . ALA A 1 288 ? 50.368 12.259 -94.232 1.00 91.81 288 ALA A CA 1
ATOM 2297 C C . ALA A 1 288 ? 51.817 12.238 -94.746 1.00 91.81 288 ALA A C 1
ATOM 2299 O O . ALA A 1 288 ? 52.049 12.241 -95.953 1.00 91.81 288 ALA A O 1
ATOM 2300 N N . LEU A 1 289 ? 52.798 12.129 -93.841 1.00 92.44 289 LEU A N 1
ATOM 2301 C CA . LEU A 1 289 ? 54.213 12.026 -94.210 1.00 92.44 289 LEU A CA 1
ATOM 2302 C C . LEU A 1 289 ? 54.517 10.755 -95.012 1.00 92.44 289 LEU A C 1
ATOM 2304 O O . LEU A 1 289 ? 55.343 10.794 -95.923 1.00 92.44 289 LEU A O 1
ATOM 2308 N N . LYS A 1 290 ? 53.870 9.624 -94.698 1.00 91.19 290 LYS A N 1
ATOM 2309 C CA . LYS A 1 290 ? 53.983 8.394 -95.497 1.00 91.19 290 LYS A CA 1
ATOM 2310 C C . LYS A 1 290 ? 53.451 8.615 -96.912 1.00 91.19 290 LYS A C 1
ATOM 2312 O O . LYS A 1 290 ? 54.158 8.287 -97.859 1.00 91.19 290 LYS A O 1
ATOM 2317 N N . ALA A 1 291 ? 52.276 9.230 -97.055 1.00 90.88 291 ALA A N 1
ATOM 2318 C CA . ALA A 1 291 ? 51.691 9.545 -98.357 1.00 90.88 291 ALA A CA 1
ATOM 2319 C C . ALA A 1 291 ? 52.574 10.505 -99.177 1.00 90.88 291 ALA A C 1
ATOM 2321 O O . ALA A 1 291 ? 52.806 10.262 -100.359 1.00 90.88 291 ALA A O 1
ATOM 2322 N N . GLU A 1 292 ? 53.130 11.550 -98.557 1.00 90.56 292 GLU A N 1
ATOM 2323 C CA . GLU A 1 292 ? 54.093 12.454 -99.205 1.00 90.56 292 GLU A CA 1
ATOM 2324 C C . GLU A 1 292 ? 55.373 11.729 -99.634 1.00 90.56 292 GLU A C 1
ATOM 2326 O O . GLU A 1 292 ? 55.888 11.963 -100.727 1.00 90.56 292 GLU A O 1
ATOM 2331 N N . ASN A 1 293 ? 55.897 10.835 -98.790 1.00 89.50 293 ASN A N 1
ATOM 2332 C CA . ASN A 1 293 ? 57.084 10.047 -99.106 1.00 89.50 293 ASN A CA 1
ATOM 2333 C C . ASN A 1 293 ? 56.829 9.102 -100.285 1.00 89.50 293 ASN A C 1
ATOM 2335 O O . ASN A 1 293 ? 57.665 9.001 -101.182 1.00 89.50 293 ASN A O 1
ATOM 2339 N N . ASP A 1 294 ? 55.675 8.440 -100.304 1.00 89.50 294 ASP A N 1
ATOM 2340 C CA . ASP A 1 294 ? 55.279 7.553 -101.393 1.00 89.50 294 ASP A CA 1
ATOM 2341 C C . ASP A 1 294 ? 55.044 8.340 -102.690 1.00 89.50 294 ASP A C 1
ATOM 2343 O O . ASP A 1 294 ? 55.566 7.952 -103.736 1.00 89.50 294 ASP A O 1
ATOM 2347 N N . PHE A 1 295 ? 54.422 9.520 -102.619 1.00 90.31 295 PHE A N 1
ATOM 2348 C CA . PHE A 1 295 ? 54.310 10.440 -103.754 1.00 90.31 295 PHE A CA 1
ATOM 2349 C C . PHE A 1 295 ? 55.681 10.900 -104.272 1.00 90.31 295 PHE A C 1
ATOM 2351 O O . PHE A 1 295 ? 55.944 10.882 -105.476 1.00 90.31 295 PHE A O 1
ATOM 2358 N N . ALA A 1 296 ? 56.602 11.265 -103.378 1.00 86.06 296 ALA A N 1
ATOM 2359 C CA . ALA A 1 296 ? 57.964 11.633 -103.748 1.00 86.06 296 ALA A CA 1
ATOM 2360 C C . ALA A 1 296 ? 58.719 10.454 -104.386 1.00 86.06 296 ALA A C 1
ATOM 2362 O O . ALA A 1 296 ? 59.420 10.645 -105.381 1.00 86.06 296 ALA A O 1
ATOM 2363 N N . LYS A 1 297 ? 58.562 9.226 -103.870 1.00 88.19 297 LYS A N 1
ATOM 2364 C CA . LYS A 1 297 ? 59.123 8.008 -104.483 1.00 88.19 297 LYS A CA 1
ATOM 2365 C C . LYS A 1 297 ? 58.559 7.763 -105.880 1.00 88.19 297 LYS A C 1
ATOM 2367 O O . LYS A 1 297 ? 59.331 7.407 -106.775 1.00 88.19 297 LYS A O 1
ATOM 2372 N N . GLU A 1 298 ? 57.256 7.947 -106.082 1.00 86.50 298 GLU A N 1
ATOM 2373 C CA . GLU A 1 298 ? 56.615 7.826 -107.394 1.00 86.50 298 GLU A CA 1
ATOM 2374 C C . GLU A 1 298 ? 57.149 8.875 -108.373 1.00 86.50 298 GLU A C 1
ATOM 2376 O O . GLU A 1 298 ? 57.602 8.516 -109.462 1.00 86.50 298 GLU A O 1
ATOM 2381 N N . GLN A 1 299 ? 57.213 10.150 -107.974 1.00 84.81 299 GLN A N 1
ATOM 2382 C CA . GLN A 1 299 ? 57.799 11.212 -108.799 1.00 84.81 299 GLN A CA 1
ATOM 2383 C C . GLN A 1 299 ? 59.263 10.939 -109.151 1.00 84.81 299 GLN A C 1
ATOM 2385 O O . GLN A 1 299 ? 59.689 11.138 -110.289 1.00 84.81 299 GLN A O 1
ATOM 2390 N N . LEU A 1 300 ? 60.053 10.464 -108.188 1.00 81.62 300 LEU A N 1
ATOM 2391 C CA . LEU A 1 300 ? 61.468 10.164 -108.385 1.00 81.62 300 LEU A CA 1
ATOM 2392 C C . LEU A 1 300 ? 61.651 8.949 -109.307 1.00 81.62 300 LEU A C 1
ATOM 2394 O O . LEU A 1 300 ? 62.563 8.933 -110.137 1.00 81.62 300 LEU A O 1
ATOM 2398 N N . SER A 1 301 ? 60.755 7.963 -109.224 1.00 80.88 301 SER A N 1
ATOM 2399 C CA . SER A 1 301 ? 60.689 6.832 -110.157 1.00 80.88 301 SER A CA 1
ATOM 2400 C C . SER A 1 301 ? 60.297 7.286 -111.568 1.00 80.88 301 SER A C 1
ATOM 2402 O O . SER A 1 301 ? 60.958 6.896 -112.531 1.00 80.88 301 SER A O 1
ATOM 2404 N N . ALA A 1 302 ? 59.317 8.184 -111.700 1.00 80.44 302 ALA A N 1
ATOM 2405 C CA . ALA A 1 302 ? 58.923 8.786 -112.974 1.00 80.44 302 ALA A CA 1
ATOM 2406 C C . ALA A 1 302 ? 60.055 9.624 -113.596 1.00 80.44 302 ALA A C 1
ATOM 2408 O O . ALA A 1 302 ? 60.348 9.491 -114.781 1.00 80.44 302 ALA A O 1
ATOM 2409 N N . MET A 1 303 ? 60.767 10.425 -112.798 1.00 78.12 303 MET A N 1
ATOM 2410 C CA . MET A 1 303 ? 61.939 11.191 -113.240 1.00 78.12 303 MET A CA 1
ATOM 2411 C C . MET A 1 303 ? 63.101 10.289 -113.670 1.00 78.12 303 MET A C 1
ATOM 2413 O O . MET A 1 303 ? 63.754 10.571 -114.675 1.00 78.12 303 MET A O 1
ATOM 2417 N N . LYS A 1 304 ? 63.358 9.183 -112.957 1.00 76.69 304 LYS A N 1
ATOM 2418 C CA . LYS A 1 304 ? 64.331 8.162 -113.384 1.00 76.69 304 LYS A CA 1
ATOM 2419 C C . LYS A 1 304 ? 63.917 7.514 -114.708 1.00 76.69 304 LYS A C 1
ATOM 2421 O O . LYS A 1 304 ? 64.771 7.357 -115.578 1.00 76.69 304 LYS A O 1
ATOM 2426 N N . GLY A 1 305 ? 62.628 7.211 -114.881 1.00 74.19 305 GLY A N 1
ATOM 2427 C CA . GLY A 1 305 ? 62.055 6.737 -116.143 1.00 74.19 305 GLY A CA 1
ATOM 2428 C C . GLY A 1 305 ? 62.263 7.736 -117.284 1.00 74.19 305 GLY A C 1
ATOM 2429 O O . GLY A 1 305 ? 62.848 7.391 -118.306 1.00 74.19 305 GLY A O 1
ATOM 2430 N N . ASN A 1 306 ? 61.904 9.005 -117.080 1.00 74.62 306 ASN A N 1
ATOM 2431 C CA . ASN A 1 306 ? 62.101 10.074 -118.064 1.00 74.62 306 ASN A CA 1
ATOM 2432 C C . ASN A 1 306 ? 63.580 10.300 -118.397 1.00 74.62 306 ASN A C 1
ATOM 2434 O O . ASN A 1 306 ? 63.925 10.501 -119.560 1.00 74.62 306 ASN A O 1
ATOM 2438 N N . LYS A 1 307 ? 64.480 10.220 -117.409 1.00 74.12 307 LYS A N 1
ATOM 2439 C CA . LYS A 1 307 ? 65.930 10.294 -117.637 1.00 74.12 307 LYS A CA 1
ATOM 2440 C C . LYS A 1 307 ? 66.434 9.105 -118.457 1.00 74.12 307 LYS A C 1
ATOM 2442 O O . LYS A 1 307 ? 67.281 9.303 -119.321 1.00 74.12 307 LYS A O 1
ATOM 2447 N N . ALA A 1 308 ? 65.916 7.898 -118.224 1.00 69.94 308 ALA A N 1
ATOM 2448 C CA . ALA A 1 308 ? 66.237 6.726 -119.037 1.00 69.94 308 ALA A CA 1
ATOM 2449 C C . ALA A 1 308 ? 65.739 6.885 -120.485 1.00 69.94 308 ALA A C 1
ATOM 2451 O O . ALA A 1 308 ? 66.479 6.576 -121.415 1.00 69.94 308 ALA A O 1
ATOM 2452 N N . VAL A 1 309 ? 64.541 7.446 -120.686 1.00 72.88 309 VAL A N 1
ATOM 2453 C CA . VAL A 1 309 ? 64.000 7.769 -122.019 1.00 72.88 309 VAL A CA 1
ATOM 2454 C C . VAL A 1 309 ? 64.833 8.846 -122.718 1.00 72.88 309 VAL A C 1
ATOM 2456 O O . VAL A 1 309 ? 65.175 8.684 -123.883 1.00 72.88 309 VAL A O 1
ATOM 2459 N N . LEU A 1 310 ? 65.224 9.915 -122.020 1.00 71.06 310 LEU A N 1
ATOM 2460 C CA . LEU A 1 310 ? 66.115 10.950 -122.557 1.00 71.06 310 LEU A CA 1
ATOM 2461 C C . LEU A 1 310 ? 67.496 10.395 -122.905 1.00 71.06 310 LEU A C 1
ATOM 2463 O O . LEU A 1 310 ? 68.030 10.731 -123.954 1.00 71.06 310 LEU A O 1
ATOM 2467 N N . LEU A 1 311 ? 68.063 9.525 -122.067 1.00 71.81 311 LEU A N 1
ATOM 2468 C CA . LEU A 1 311 ? 69.315 8.837 -122.377 1.00 71.81 311 LEU A CA 1
ATOM 2469 C C . LEU A 1 311 ? 69.163 7.957 -123.618 1.00 71.81 311 LEU A C 1
ATOM 2471 O O . LEU A 1 311 ? 70.030 8.016 -124.478 1.00 71.81 311 LEU A O 1
ATOM 2475 N N . LEU A 1 312 ? 68.059 7.216 -123.762 1.00 69.88 312 LEU A N 1
ATOM 2476 C CA . LEU A 1 312 ? 67.748 6.441 -124.969 1.00 69.88 312 LEU A CA 1
ATOM 2477 C C . LEU A 1 312 ? 67.540 7.327 -126.203 1.00 69.88 312 LEU A C 1
ATOM 2479 O O . LEU A 1 312 ? 67.966 6.944 -127.286 1.00 69.88 312 LEU A O 1
ATOM 2483 N N . LEU A 1 313 ? 66.923 8.504 -126.060 1.00 68.25 313 LEU A N 1
ATOM 2484 C CA . LEU A 1 313 ? 66.755 9.480 -127.140 1.00 68.25 313 LEU A CA 1
ATOM 2485 C C . LEU A 1 313 ? 68.083 10.115 -127.539 1.00 68.25 313 LEU A C 1
ATOM 2487 O O . LEU A 1 313 ? 68.344 10.224 -128.724 1.00 68.25 313 LEU A O 1
ATOM 2491 N N . VAL A 1 314 ? 68.946 10.481 -126.589 1.00 66.94 314 VAL A N 1
ATOM 2492 C CA . VAL A 1 314 ? 70.303 10.979 -126.864 1.00 66.94 314 VAL A CA 1
ATOM 2493 C C . VAL A 1 314 ? 71.160 9.875 -127.481 1.00 66.94 314 VAL A C 1
ATOM 2495 O O . VAL A 1 314 ? 71.924 10.144 -128.401 1.00 66.94 314 VAL A O 1
ATOM 2498 N N . TYR A 1 315 ? 71.014 8.626 -127.033 1.00 65.81 315 TYR A N 1
ATOM 2499 C CA . TYR A 1 315 ? 71.697 7.480 -127.630 1.00 65.81 315 TYR A CA 1
ATOM 2500 C C . TYR A 1 315 ? 71.199 7.220 -129.057 1.00 65.81 315 TYR A C 1
ATOM 2502 O O . TYR A 1 315 ? 72.017 7.057 -129.954 1.00 65.81 315 TYR A O 1
ATOM 2510 N N . ASN A 1 316 ? 69.883 7.276 -129.298 1.00 59.81 316 ASN A N 1
ATOM 2511 C CA . ASN A 1 316 ? 69.297 7.185 -130.638 1.00 59.81 316 ASN A CA 1
ATOM 2512 C C . ASN A 1 316 ? 69.689 8.370 -131.520 1.00 59.81 316 ASN A C 1
ATOM 2514 O O . ASN A 1 316 ? 70.014 8.158 -132.676 1.00 59.81 316 ASN A O 1
ATOM 2518 N N . TYR A 1 317 ? 69.715 9.596 -130.998 1.00 62.75 317 TYR A N 1
ATOM 2519 C CA . TYR A 1 317 ? 70.134 10.787 -131.735 1.00 62.75 317 TYR A CA 1
ATOM 2520 C C . TYR A 1 317 ? 71.618 10.706 -132.098 1.00 62.75 317 TYR A C 1
ATOM 2522 O O . TYR A 1 317 ? 71.984 10.992 -133.231 1.00 62.75 317 TYR A O 1
ATOM 2530 N N . ASN A 1 318 ? 72.468 10.235 -131.182 1.00 58.88 318 ASN A N 1
ATOM 2531 C CA . ASN A 1 318 ? 73.883 9.987 -131.455 1.00 58.88 318 ASN A CA 1
ATOM 2532 C C . ASN A 1 318 ? 74.091 8.825 -132.435 1.00 58.88 318 ASN A C 1
ATOM 2534 O O . ASN A 1 318 ? 74.962 8.935 -133.292 1.00 58.88 318 ASN A O 1
ATOM 2538 N N . LEU A 1 319 ? 73.283 7.756 -132.383 1.00 58.62 319 LEU A N 1
ATOM 2539 C CA . LEU A 1 319 ? 73.298 6.699 -133.403 1.00 58.62 319 LEU A CA 1
ATOM 2540 C C . LEU A 1 319 ? 72.838 7.229 -134.764 1.00 58.62 319 LEU A C 1
ATOM 2542 O O . LEU A 1 319 ? 73.474 6.925 -135.765 1.00 58.62 319 LEU A O 1
ATOM 2546 N N . HIS A 1 320 ? 71.781 8.042 -134.807 1.00 57.75 320 HIS A N 1
ATOM 2547 C CA . HIS A 1 320 ? 71.242 8.625 -136.035 1.00 57.75 320 HIS A CA 1
ATOM 2548 C C . HIS A 1 320 ? 72.191 9.677 -136.624 1.00 57.75 320 HIS A C 1
ATOM 2550 O O . HIS A 1 320 ? 72.296 9.777 -137.839 1.00 57.75 320 HIS A O 1
ATOM 2556 N N . HIS A 1 321 ? 72.931 10.417 -135.791 1.00 56.22 321 HIS A N 1
ATOM 2557 C CA . HIS A 1 321 ? 73.985 11.345 -136.211 1.00 56.22 321 HIS A CA 1
ATOM 2558 C C . HIS A 1 321 ? 75.255 10.603 -136.664 1.00 56.22 321 HIS A C 1
ATOM 2560 O O . HIS A 1 321 ? 75.928 11.061 -137.585 1.00 56.22 321 HIS A O 1
ATOM 2566 N N . LEU A 1 322 ? 75.569 9.435 -136.085 1.00 55.03 322 LEU A N 1
ATOM 2567 C CA . LEU A 1 322 ? 76.597 8.535 -136.623 1.00 55.03 322 LEU A CA 1
ATOM 2568 C C . LEU A 1 322 ? 76.164 7.931 -137.967 1.00 55.03 322 LEU A C 1
ATOM 2570 O O . LEU A 1 322 ? 76.983 7.848 -138.877 1.00 55.03 322 LEU A O 1
ATOM 2574 N N . PHE A 1 323 ? 74.888 7.563 -138.114 1.00 54.34 323 PHE A N 1
ATOM 2575 C CA . PHE A 1 323 ? 74.327 7.047 -139.366 1.00 54.34 323 PHE A CA 1
ATOM 2576 C C . PHE A 1 323 ? 74.270 8.133 -140.447 1.00 54.34 323 PHE A C 1
ATOM 2578 O O . PHE A 1 323 ? 74.634 7.868 -141.581 1.00 54.34 323 PHE A O 1
ATOM 2585 N N . PHE A 1 324 ? 73.932 9.380 -140.098 1.00 53.88 324 PHE A N 1
ATOM 2586 C CA . PHE A 1 324 ? 73.922 10.519 -141.027 1.00 53.88 324 PHE A CA 1
ATOM 2587 C C . PHE A 1 324 ? 75.334 10.966 -141.450 1.00 53.88 324 PHE A C 1
ATOM 2589 O O . PHE A 1 324 ? 75.529 11.468 -142.558 1.00 53.88 324 PHE A O 1
ATOM 2596 N N . LEU A 1 325 ? 76.338 10.764 -140.588 1.00 53.91 325 LEU A N 1
ATOM 2597 C CA . LEU A 1 325 ? 77.749 10.925 -140.956 1.00 53.91 325 LEU A CA 1
ATOM 2598 C C . LEU A 1 325 ? 78.252 9.770 -141.840 1.00 53.91 325 LEU A C 1
ATOM 2600 O O . LEU A 1 325 ? 79.137 9.996 -142.659 1.00 53.91 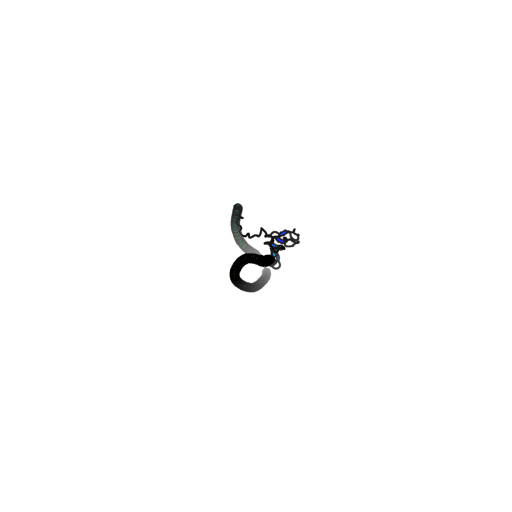325 LEU A O 1
ATOM 2604 N N . PHE A 1 326 ? 77.673 8.569 -141.730 1.00 51.91 326 PHE A N 1
ATOM 2605 C CA . PHE A 1 326 ? 77.984 7.432 -142.606 1.00 51.91 326 PHE A CA 1
ATOM 2606 C C . PHE A 1 326 ? 77.230 7.466 -143.949 1.00 51.91 326 PHE A C 1
ATOM 2608 O O . PHE A 1 326 ? 77.808 7.082 -144.960 1.00 51.91 326 PHE A O 1
ATOM 2615 N N . ASP A 1 327 ? 75.999 7.983 -144.003 1.00 52.41 327 ASP A N 1
ATOM 2616 C CA . ASP A 1 327 ? 75.220 8.173 -145.243 1.00 52.41 327 ASP A CA 1
ATOM 2617 C C . ASP A 1 327 ? 75.665 9.399 -146.064 1.00 52.41 327 ASP A C 1
ATOM 2619 O O . ASP A 1 327 ? 75.218 9.579 -147.193 1.00 52.41 327 ASP A O 1
ATOM 2623 N N . ASN A 1 328 ? 76.602 10.206 -145.548 1.00 47.03 328 ASN A N 1
ATOM 2624 C CA . ASN A 1 328 ? 77.396 11.148 -146.352 1.00 47.03 328 ASN A CA 1
ATOM 2625 C C . ASN A 1 328 ? 78.699 10.523 -146.892 1.00 47.03 328 ASN A C 1
ATOM 2627 O O . ASN A 1 328 ? 79.645 11.222 -147.252 1.00 47.03 328 ASN A O 1
ATOM 2631 N N . LEU A 1 329 ? 78.736 9.196 -147.019 1.00 46.25 329 LEU A N 1
ATOM 2632 C CA . LEU A 1 329 ? 79.284 8.584 -148.225 1.00 46.25 329 LEU A CA 1
ATOM 2633 C C . LEU A 1 329 ? 78.376 8.934 -149.415 1.00 46.25 329 LEU A C 1
ATOM 2635 O O . LEU A 1 329 ? 77.252 8.434 -149.463 1.00 46.25 329 LEU A O 1
ATOM 2639 N N . LYS A 1 330 ? 78.887 9.677 -150.405 1.00 43.72 330 LYS A N 1
ATOM 2640 C CA . LYS A 1 330 ? 78.882 9.291 -151.836 1.00 43.72 330 LYS A CA 1
ATOM 2641 C C . LYS A 1 330 ? 79.378 10.387 -152.764 1.00 43.72 330 LYS A C 1
ATOM 2643 O O . LYS A 1 330 ? 78.932 11.544 -152.617 1.00 43.72 330 LYS A O 1
#

pLDDT: mean 87.08, std 14.41, range [35.5, 98.5]

Radius of gyration: 64.54 Å; chains: 1; bounding box: 130×54×218 Å

Organism: Araneus ventricosus (NCBI:txid182803)